Protein AF-A0A0G4MAN1-F1 (afdb_monomer)

InterPro domains:
  IPR006544 P-type ATPase, subfamily V [PTHR45630] (1-214)
  IPR023214 HAD superfamily [G3DSA:3.40.50.1000] (1-39)
  IPR036412 HAD-like superfamily [SSF56784] (2-33)

Foldseek 3Di:
DPDQFEDEEADPVCLVVQQPHPAHEHEFADDPVLVVLVVLLVVLVVLVVVLVVQQVVCVVVVHDRAARDLSNLCVDADDPSRPNNQVSLVVVCVVVVHDSVVSCVVSVHDPCCVDPPVVVVVVPDDDPDDDPPVVVVCVVVVVVVVVVSVVVVPPPSDRDDGDDDSSNVSHPHYHSHNDPVVVVVVVVVVVVVVVVVVVVVVVVVVVVVVVVVD

Solvent-accessible surface area (backbone atoms only — not comparable to full-atom values): 12349 Å² total; per-residue (Å²): 136,93,72,90,42,75,32,75,44,58,45,72,87,42,29,67,52,20,54,69,27,80,41,15,34,12,41,28,88,36,49,75,66,46,55,48,48,36,52,50,49,54,53,46,52,54,50,50,54,53,51,51,51,50,36,52,53,27,54,74,70,76,42,77,68,68,67,47,55,56,87,55,14,62,80,51,75,80,47,94,50,23,83,34,22,67,66,22,36,47,52,52,12,60,73,68,75,45,54,53,66,59,47,40,50,74,68,72,45,68,73,64,79,77,72,43,69,65,69,62,48,65,78,73,59,81,96,82,86,83,68,83,70,61,56,58,57,49,48,58,50,49,52,53,52,52,52,60,49,60,66,66,60,67,77,82,70,66,58,70,76,81,78,82,52,67,13,48,75,42,13,88,36,65,38,63,39,60,62,71,63,58,56,64,50,52,52,54,50,50,53,53,51,52,53,51,52,52,52,50,51,52,51,51,54,50,50,54,52,49,67,74,76,107

Structure (mmCIF, N/CA/C/O backbone):
data_AF-A0A0G4MAN1-F1
#
_entry.id   AF-A0A0G4MAN1-F1
#
loop_
_atom_site.group_PDB
_atom_site.id
_atom_site.type_symbol
_atom_site.label_atom_id
_atom_site.label_alt_id
_atom_site.label_comp_id
_atom_site.label_asym_id
_atom_site.label_entity_id
_atom_site.label_seq_id
_atom_site.pdbx_PDB_ins_code
_atom_site.Cartn_x
_atom_site.Cartn_y
_atom_site.Cartn_z
_atom_site.occupancy
_atom_site.B_iso_or_equiv
_atom_site.auth_seq_id
_atom_site.auth_comp_id
_atom_site.auth_asym_id
_atom_site.auth_atom_id
_atom_site.pdbx_PDB_model_num
ATOM 1 N N . MET A 1 1 ? 5.046 -8.321 -30.778 1.00 74.00 1 MET A N 1
ATOM 2 C CA . MET A 1 1 ? 4.444 -6.970 -30.747 1.00 74.00 1 MET A CA 1
ATOM 3 C C . MET A 1 1 ? 5.263 -5.942 -29.950 1.00 74.00 1 MET A C 1
ATOM 5 O O . MET A 1 1 ? 5.147 -4.774 -30.270 1.00 74.00 1 MET A O 1
ATOM 9 N N . GLY A 1 2 ? 6.127 -6.314 -28.989 1.00 92.94 2 GLY A N 1
ATOM 10 C CA . GLY A 1 2 ? 7.121 -5.380 -28.412 1.00 92.94 2 GLY A CA 1
ATOM 11 C C . GLY A 1 2 ? 6.564 -4.264 -27.513 1.00 92.94 2 GLY A C 1
ATOM 12 O O . GLY A 1 2 ? 7.297 -3.351 -27.153 1.00 92.94 2 GLY A O 1
ATOM 13 N N . TYR A 1 3 ? 5.281 -4.325 -27.155 1.00 96.44 3 TYR A N 1
ATOM 14 C CA . TYR A 1 3 ? 4.641 -3.354 -26.270 1.00 96.44 3 TYR A CA 1
ATOM 15 C C . TYR A 1 3 ? 4.869 -3.690 -24.793 1.00 96.44 3 TYR A C 1
ATOM 17 O O . TYR A 1 3 ? 4.919 -4.861 -24.412 1.00 96.44 3 TYR A O 1
ATOM 25 N N . TYR A 1 4 ? 4.922 -2.651 -23.958 1.00 95.94 4 TYR A N 1
ATOM 26 C CA . TYR A 1 4 ? 4.809 -2.791 -22.509 1.00 95.94 4 TYR A CA 1
ATOM 27 C C . TYR A 1 4 ? 3.346 -2.988 -22.118 1.00 95.94 4 TYR A C 1
ATOM 29 O O . TYR A 1 4 ? 2.454 -2.326 -22.647 1.00 95.94 4 TYR A O 1
ATOM 37 N N . THR A 1 5 ? 3.103 -3.905 -21.190 1.00 96.56 5 THR A N 1
ATOM 38 C CA . THR A 1 5 ? 1.762 -4.386 -20.844 1.00 96.56 5 THR A CA 1
ATOM 39 C C . THR A 1 5 ? 1.477 -4.180 -19.367 1.00 96.56 5 THR A C 1
ATOM 41 O O . THR A 1 5 ? 2.340 -4.398 -18.516 1.00 96.56 5 THR A O 1
ATOM 44 N N . LEU A 1 6 ? 0.243 -3.781 -19.069 1.00 96.81 6 LEU A N 1
ATOM 45 C CA . LEU A 1 6 ? -0.288 -3.694 -17.717 1.00 96.81 6 LEU A CA 1
ATOM 46 C C . LEU A 1 6 ? -1.530 -4.578 -17.627 1.00 96.81 6 LEU A C 1
ATOM 48 O O . LEU A 1 6 ? -2.373 -4.530 -18.520 1.00 96.81 6 LEU A O 1
ATOM 52 N N . MET A 1 7 ? -1.637 -5.355 -16.552 1.00 96.19 7 MET A N 1
ATOM 53 C CA . MET A 1 7 ? -2.816 -6.155 -16.229 1.00 96.19 7 MET A CA 1
ATOM 54 C C . MET A 1 7 ? -3.331 -5.762 -14.847 1.00 96.19 7 MET A C 1
ATOM 56 O O . MET A 1 7 ? -2.548 -5.658 -13.903 1.00 96.19 7 MET A O 1
ATOM 60 N N . ALA A 1 8 ? -4.642 -5.563 -14.730 1.00 94.44 8 ALA A N 1
ATOM 61 C CA . ALA A 1 8 ? -5.323 -5.377 -13.456 1.00 94.44 8 ALA A CA 1
ATOM 62 C C . ALA A 1 8 ? -6.435 -6.420 -13.327 1.00 94.44 8 ALA A C 1
ATOM 64 O O . ALA A 1 8 ? -7.232 -6.571 -14.249 1.00 94.44 8 ALA A O 1
ATOM 65 N N . GLY A 1 9 ? -6.476 -7.129 -12.203 1.00 93.19 9 GLY A N 1
ATOM 66 C CA . GLY A 1 9 ? -7.443 -8.198 -11.957 1.00 93.19 9 GLY A CA 1
ATOM 67 C C . GLY A 1 9 ? -7.583 -8.495 -10.469 1.00 93.19 9 GLY A C 1
ATOM 68 O O . GLY A 1 9 ? -6.783 -8.035 -9.658 1.00 93.19 9 GLY A O 1
ATOM 69 N N . ASP A 1 10 ? -8.612 -9.237 -10.095 1.00 89.38 10 ASP A N 1
ATOM 70 C CA . ASP A 1 10 ? -8.953 -9.570 -8.706 1.00 89.38 10 ASP A CA 1
ATOM 71 C C . ASP A 1 10 ? -9.062 -11.086 -8.468 1.00 89.38 10 ASP A C 1
ATOM 73 O O . ASP A 1 10 ? -8.991 -11.542 -7.324 1.00 89.38 10 ASP A O 1
ATOM 77 N N . GLY A 1 11 ? -9.203 -11.871 -9.542 1.00 83.56 11 GLY A N 1
ATOM 78 C CA . GLY A 1 11 ? -9.508 -13.297 -9.496 1.00 83.56 11 GLY A CA 1
ATOM 79 C C . GLY A 1 11 ? -8.331 -14.240 -9.758 1.00 83.56 11 GLY A C 1
ATOM 80 O O . GLY A 1 11 ? -7.291 -13.883 -10.312 1.00 83.56 11 GLY A O 1
ATOM 81 N N . THR A 1 12 ? -8.542 -15.509 -9.405 1.00 84.75 12 THR A N 1
ATOM 82 C CA . THR A 1 12 ? -7.634 -16.639 -9.683 1.00 84.75 12 THR A CA 1
ATOM 83 C C . THR A 1 12 ? -7.416 -16.872 -11.181 1.00 84.75 12 THR A C 1
ATOM 85 O O . THR A 1 12 ? -6.346 -17.317 -11.591 1.00 84.75 12 THR A O 1
ATOM 88 N N . ASN A 1 13 ? -8.404 -16.522 -12.008 1.00 92.12 13 ASN A N 1
ATOM 89 C CA . ASN A 1 13 ? -8.367 -16.707 -13.460 1.00 92.12 13 ASN A CA 1
ATOM 90 C C . ASN A 1 13 ? -7.337 -15.795 -14.149 1.00 92.12 13 ASN A C 1
ATOM 92 O O . ASN A 1 13 ? -6.797 -16.154 -15.194 1.00 92.12 13 ASN A O 1
ATOM 96 N N . ASP A 1 14 ? -7.018 -14.650 -13.541 1.00 92.31 14 ASP A N 1
ATOM 97 C CA . ASP A 1 14 ? -6.124 -13.643 -14.118 1.00 92.31 14 ASP A CA 1
ATOM 98 C C . ASP A 1 14 ? -4.676 -13.782 -13.633 1.00 92.31 14 ASP A C 1
ATOM 100 O O . ASP A 1 14 ? -3.798 -13.039 -14.071 1.00 92.31 14 ASP A O 1
ATOM 104 N N . VAL A 1 15 ? -4.392 -14.751 -12.755 1.00 92.19 15 VAL A N 1
ATOM 105 C C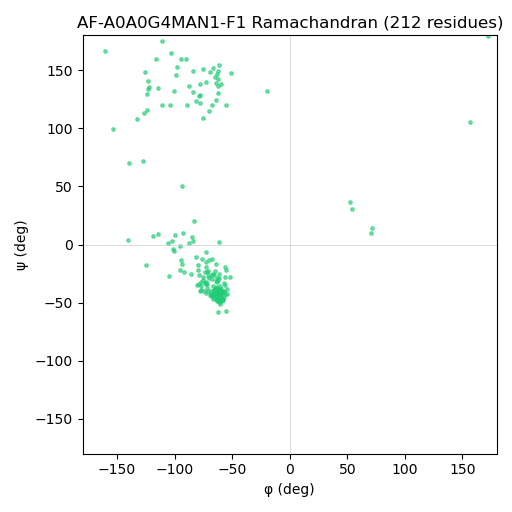A . VAL A 1 15 ? -3.073 -14.965 -12.132 1.00 92.19 15 VAL A CA 1
ATOM 106 C C . VAL A 1 15 ? -1.962 -15.112 -13.174 1.00 92.19 15 VAL A C 1
ATOM 108 O O . VAL A 1 15 ? -0.889 -14.523 -13.030 1.00 92.19 15 VAL A O 1
ATOM 111 N N . GLY A 1 16 ? -2.223 -15.856 -14.253 1.00 93.12 16 GLY A N 1
ATOM 112 C CA . GLY A 1 16 ? -1.263 -16.027 -15.345 1.00 93.12 16 GLY A CA 1
ATOM 113 C C . GLY A 1 16 ? -0.935 -14.707 -16.047 1.00 93.12 16 GLY A C 1
ATOM 114 O O . GLY A 1 16 ? 0.236 -14.401 -16.273 1.00 93.12 16 GLY A O 1
ATOM 115 N N . ALA A 1 17 ? -1.954 -13.894 -16.330 1.00 95.25 17 ALA A N 1
ATOM 116 C CA . ALA A 1 17 ? -1.795 -12.598 -16.982 1.00 95.25 17 ALA A CA 1
ATOM 117 C C . ALA A 1 17 ? -1.135 -11.563 -16.055 1.00 95.25 17 ALA A C 1
ATOM 119 O O . ALA A 1 17 ? -0.246 -10.832 -16.489 1.00 95.25 17 ALA A O 1
ATOM 120 N N . LEU A 1 18 ? -1.505 -11.545 -14.770 1.00 95.19 18 LEU A N 1
ATOM 121 C CA . LEU A 1 18 ? -0.909 -10.680 -13.747 1.00 95.19 18 LEU A CA 1
ATOM 122 C C . LEU A 1 18 ? 0.594 -10.925 -13.594 1.00 95.19 18 LEU A C 1
ATOM 124 O O . LEU A 1 18 ? 1.351 -9.970 -13.434 1.00 95.19 18 LEU A O 1
ATOM 128 N N . LYS A 1 19 ? 1.023 -12.188 -13.688 1.00 93.44 19 LYS A N 1
ATOM 129 C CA . LYS A 1 19 ? 2.433 -12.573 -13.583 1.00 93.44 19 LYS A CA 1
ATOM 130 C C . LYS A 1 19 ? 3.239 -12.282 -14.853 1.00 93.44 19 LYS A C 1
ATOM 132 O O . LYS A 1 19 ? 4.434 -12.021 -14.764 1.00 93.44 19 LYS A O 1
ATOM 137 N N . GLN A 1 20 ? 2.615 -12.371 -16.029 1.00 94.06 20 GLN A N 1
ATOM 138 C CA . GLN A 1 20 ? 3.288 -12.146 -17.316 1.00 94.06 20 GLN A CA 1
ATOM 139 C C . GLN A 1 20 ? 3.339 -10.671 -17.730 1.00 94.06 20 GLN A C 1
ATOM 141 O O . GLN A 1 20 ? 4.205 -10.289 -18.518 1.00 94.06 20 GLN A O 1
ATOM 146 N N . ALA A 1 21 ? 2.412 -9.843 -17.246 1.00 95.81 21 ALA A N 1
ATOM 147 C CA . ALA A 1 21 ? 2.414 -8.417 -17.537 1.00 95.81 21 ALA A CA 1
ATOM 148 C C . ALA A 1 21 ? 3.674 -7.737 -16.982 1.00 95.81 21 ALA A C 1
ATOM 150 O O . ALA A 1 21 ? 4.166 -8.080 -15.909 1.00 95.81 21 ALA A O 1
ATOM 151 N N . HIS A 1 22 ? 4.156 -6.705 -17.679 1.00 96.56 22 HIS A N 1
ATOM 152 C CA . HIS A 1 22 ? 5.260 -5.884 -17.168 1.00 96.56 22 HIS A CA 1
ATOM 153 C C . HIS A 1 22 ? 4.867 -5.170 -15.868 1.00 96.56 22 HIS A C 1
ATOM 155 O O . HIS A 1 22 ? 5.713 -4.902 -15.018 1.00 96.56 22 HIS A O 1
ATOM 161 N N . ILE A 1 23 ? 3.576 -4.856 -15.723 1.00 96.25 23 ILE A N 1
ATOM 162 C CA . ILE A 1 23 ? 2.985 -4.289 -14.513 1.00 96.25 23 ILE A CA 1
ATOM 163 C C . ILE A 1 23 ? 1.711 -5.078 -14.186 1.00 96.25 23 ILE A C 1
ATOM 165 O O . ILE A 1 23 ? 0.703 -4.939 -14.876 1.00 96.25 23 ILE A O 1
ATOM 169 N N . GLY A 1 24 ? 1.743 -5.895 -13.133 1.00 95.75 24 GLY A N 1
ATOM 170 C CA . GLY A 1 24 ? 0.561 -6.587 -12.607 1.00 95.75 24 GLY A CA 1
ATOM 171 C C . GLY A 1 24 ? -0.009 -5.881 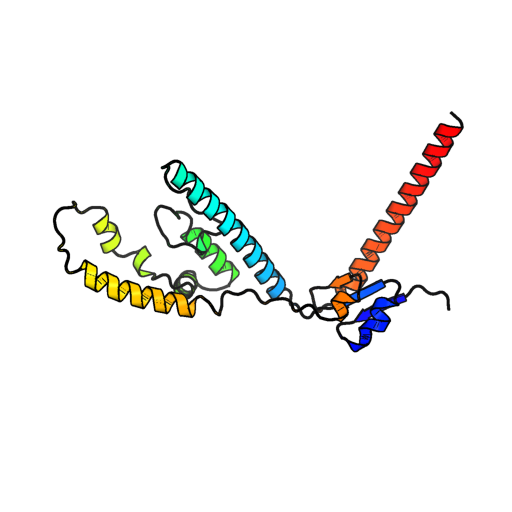-11.375 1.00 95.75 24 GLY A C 1
ATOM 172 O O . GLY A 1 24 ? 0.740 -5.551 -10.453 1.00 95.75 24 GLY A O 1
ATOM 173 N N . VAL A 1 25 ? -1.324 -5.660 -11.345 1.00 95.69 25 VAL A N 1
ATOM 174 C CA . VAL A 1 25 ? -2.038 -5.023 -10.228 1.00 95.69 25 VAL A CA 1
ATOM 175 C C . VAL A 1 25 ? -3.197 -5.907 -9.764 1.00 95.69 25 VAL A C 1
ATOM 177 O O . VAL A 1 25 ? -4.184 -6.065 -10.476 1.00 95.69 25 VAL A O 1
ATOM 180 N N . ALA A 1 26 ? -3.104 -6.447 -8.551 1.00 94.88 26 ALA A N 1
ATOM 181 C CA . ALA A 1 26 ? -4.208 -7.147 -7.905 1.00 94.88 26 ALA A CA 1
ATOM 182 C C . ALA A 1 26 ? -5.141 -6.155 -7.199 1.00 94.88 26 ALA A C 1
ATOM 184 O O . ALA A 1 26 ? -4.673 -5.304 -6.441 1.00 94.88 26 ALA A O 1
ATOM 185 N N . LEU A 1 27 ? -6.451 -6.260 -7.412 1.00 92.38 27 LEU A N 1
ATOM 186 C CA . LEU A 1 27 ? -7.461 -5.449 -6.727 1.00 92.38 27 LEU A CA 1
ATOM 187 C C . LEU A 1 27 ? -8.151 -6.288 -5.647 1.00 92.38 27 LEU A C 1
ATOM 189 O O . LEU A 1 27 ? -8.751 -7.314 -5.943 1.00 92.38 27 LEU A O 1
ATOM 193 N N . LEU A 1 28 ? -8.064 -5.863 -4.386 1.00 90.25 28 LEU A N 1
ATOM 194 C CA . LEU A 1 28 ? -8.742 -6.522 -3.269 1.00 90.25 28 LEU A CA 1
ATOM 195 C C . LEU A 1 28 ? -10.094 -5.880 -2.977 1.00 90.25 28 LEU A C 1
ATOM 197 O O . LEU A 1 28 ? -10.343 -4.716 -3.274 1.00 90.25 28 LEU A O 1
ATOM 201 N N . ASN A 1 29 ? -10.957 -6.633 -2.302 1.00 84.69 29 ASN A N 1
ATOM 202 C CA . ASN A 1 29 ? -12.334 -6.239 -2.012 1.00 84.69 29 ASN A CA 1
ATOM 203 C C . ASN A 1 29 ? -12.510 -5.339 -0.774 1.00 84.69 29 ASN A C 1
ATOM 205 O O . ASN A 1 29 ? -13.611 -5.267 -0.238 1.00 84.69 29 ASN A O 1
ATOM 209 N N . GLY A 1 30 ? -11.462 -4.653 -0.309 1.00 84.50 30 GLY A N 1
ATOM 210 C CA . GLY A 1 30 ? -11.566 -3.776 0.858 1.00 84.50 30 GLY A CA 1
ATOM 211 C C . GLY A 1 30 ? -12.334 -2.490 0.557 1.00 84.50 30 GLY A C 1
ATOM 212 O O . GLY A 1 30 ? -12.150 -1.871 -0.500 1.00 84.50 30 GLY A O 1
ATOM 213 N N . THR A 1 31 ? -13.174 -2.063 1.500 1.00 86.38 31 THR A N 1
ATOM 214 C CA . THR A 1 31 ? -13.788 -0.731 1.477 1.00 86.38 31 THR A CA 1
ATOM 215 C C . THR A 1 31 ? -12.917 0.282 2.220 1.00 86.38 31 THR A C 1
ATOM 217 O O . THR A 1 31 ? -12.075 -0.075 3.046 1.00 86.38 31 THR A O 1
ATOM 220 N N . GLN A 1 32 ? -13.110 1.573 1.940 1.00 85.62 32 GLN A N 1
ATOM 221 C CA . GLN A 1 32 ? -12.361 2.629 2.624 1.00 8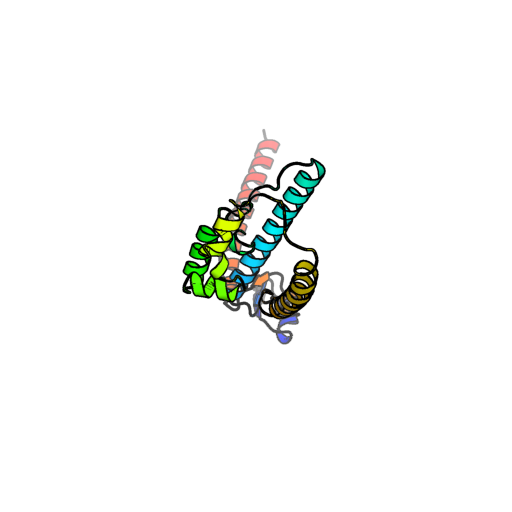5.62 32 GLN A CA 1
ATOM 222 C C . GLN A 1 32 ? -12.611 2.618 4.138 1.00 85.62 32 GLN A C 1
ATOM 224 O O . GLN A 1 32 ? -11.684 2.865 4.909 1.00 85.62 32 GLN A O 1
ATOM 229 N N . GLU A 1 33 ? -13.836 2.303 4.553 1.00 85.56 33 GLU A N 1
ATOM 230 C CA . GLU A 1 33 ? -14.212 2.204 5.961 1.00 85.56 33 GLU A CA 1
ATOM 231 C C . GLU A 1 33 ? -13.513 1.033 6.650 1.00 85.56 33 GLU A C 1
ATOM 233 O O . GLU A 1 33 ? -12.959 1.213 7.732 1.00 85.56 33 GLU A O 1
ATOM 238 N N . ASP A 1 34 ? -13.451 -0.136 6.006 1.00 84.69 34 ASP A N 1
ATOM 239 C CA . ASP A 1 34 ? -12.760 -1.302 6.565 1.00 84.69 34 ASP A CA 1
ATOM 240 C C . ASP A 1 34 ? -11.273 -1.007 6.776 1.00 84.69 34 ASP A C 1
ATOM 242 O O . ASP A 1 34 ? -10.724 -1.297 7.837 1.00 84.69 34 ASP A O 1
ATOM 246 N N . LEU A 1 35 ? -10.620 -0.350 5.809 1.00 83.75 35 LEU A N 1
ATOM 247 C CA . LEU A 1 35 ? -9.220 0.062 5.948 1.00 83.75 35 LEU A CA 1
ATOM 248 C C . LEU A 1 35 ? -9.010 1.030 7.119 1.00 83.75 35 LEU A C 1
ATOM 250 O O . LEU A 1 35 ? -7.992 0.933 7.808 1.00 83.75 35 LEU A O 1
ATOM 254 N N . VAL A 1 36 ? -9.948 1.954 7.343 1.00 87.00 36 VAL A N 1
ATOM 255 C CA . VAL A 1 36 ? -9.900 2.886 8.477 1.00 87.00 36 VAL A CA 1
ATOM 256 C C . VAL A 1 36 ? -10.067 2.129 9.791 1.00 87.00 36 VAL A C 1
ATOM 258 O O . VAL A 1 36 ? -9.237 2.307 10.678 1.00 87.00 36 VAL A O 1
ATOM 261 N N . ARG A 1 37 ? -11.047 1.223 9.900 1.00 84.31 37 ARG A N 1
ATOM 262 C CA . ARG A 1 37 ? -11.258 0.407 11.109 1.00 84.31 37 ARG A CA 1
ATOM 263 C C . ARG A 1 37 ? -10.042 -0.468 11.427 1.00 84.31 37 ARG A C 1
ATOM 265 O O . ARG A 1 37 ? -9.601 -0.503 12.573 1.00 84.31 37 ARG A O 1
ATOM 272 N N . ILE A 1 38 ? -9.435 -1.103 10.419 1.00 85.19 38 ILE A N 1
ATOM 273 C CA . ILE A 1 38 ? -8.194 -1.886 10.575 1.00 85.1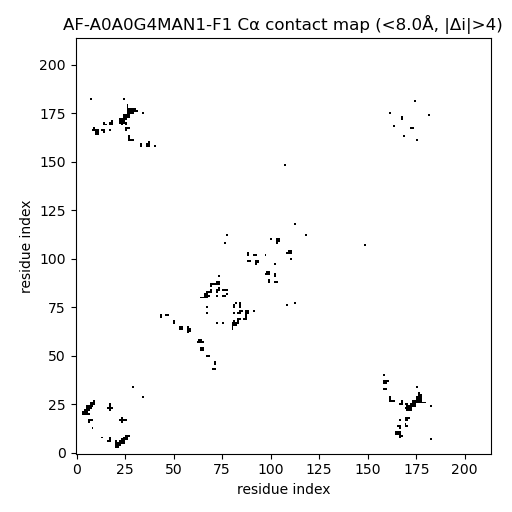9 38 ILE A CA 1
ATOM 274 C C . ILE A 1 38 ? -7.051 -1.000 11.093 1.00 85.19 38 ILE A C 1
ATOM 276 O O . ILE A 1 38 ? -6.324 -1.387 12.011 1.00 85.19 38 ILE A O 1
ATOM 280 N N . ALA A 1 39 ? -6.874 0.192 10.515 1.00 85.75 39 ALA A N 1
ATOM 281 C CA . ALA A 1 39 ? -5.819 1.118 10.921 1.00 85.75 39 ALA A CA 1
ATOM 282 C C . ALA A 1 39 ? -6.036 1.656 12.345 1.00 85.75 39 ALA A C 1
ATOM 284 O O . ALA A 1 39 ? -5.086 1.724 13.130 1.00 85.75 39 ALA A O 1
ATOM 285 N N . GLU A 1 40 ? -7.274 2.009 12.695 1.00 84.62 40 GLU A N 1
ATOM 286 C CA . GLU A 1 40 ? -7.645 2.466 14.034 1.00 84.62 40 GLU A CA 1
ATOM 287 C C . GLU A 1 40 ? -7.428 1.370 15.076 1.00 84.62 40 GLU A C 1
ATOM 289 O O . GLU A 1 40 ? -6.786 1.635 16.095 1.00 84.62 40 GLU A O 1
ATOM 294 N N . HIS A 1 41 ? -7.862 0.138 14.793 1.00 85.00 41 HIS A N 1
ATOM 295 C CA . HIS A 1 41 ? -7.634 -1.008 15.667 1.00 85.00 41 HIS A CA 1
ATOM 296 C C . HIS A 1 41 ? -6.136 -1.264 15.864 1.00 85.00 41 HIS A C 1
ATOM 298 O O . HIS A 1 41 ? -5.661 -1.289 16.994 1.00 85.00 41 HIS A O 1
ATOM 304 N N . SER A 1 42 ? -5.349 -1.350 14.784 1.00 85.25 42 SER A N 1
ATOM 305 C CA . SER A 1 42 ? -3.896 -1.567 14.872 1.00 85.25 42 SER A CA 1
ATOM 306 C C . SER A 1 42 ? -3.192 -0.490 15.710 1.00 85.25 42 SER A C 1
ATOM 308 O O . SER A 1 42 ? -2.328 -0.790 16.540 1.00 85.25 42 SER A O 1
ATOM 310 N N . ARG A 1 43 ? -3.595 0.774 15.547 1.00 85.69 43 ARG A N 1
ATOM 311 C CA . ARG A 1 43 ? -3.070 1.899 16.326 1.00 85.69 43 ARG A CA 1
ATOM 312 C C . ARG A 1 43 ? -3.475 1.812 17.801 1.00 85.69 43 ARG A C 1
ATOM 314 O O . ARG A 1 43 ? -2.636 2.057 18.669 1.00 85.69 43 ARG A O 1
ATOM 321 N N . ASN A 1 44 ? -4.734 1.480 18.084 1.00 85.38 44 ASN A N 1
ATOM 322 C CA . ASN A 1 44 ? -5.252 1.340 19.444 1.00 85.38 44 ASN A CA 1
ATOM 323 C C . ASN A 1 44 ? -4.572 0.180 20.176 1.00 85.38 44 ASN A C 1
ATOM 325 O O . ASN A 1 44 ? -4.100 0.379 21.292 1.00 85.38 44 ASN A O 1
ATOM 329 N N . THR A 1 45 ? -4.432 -0.977 19.526 1.00 85.62 45 THR A N 1
ATOM 330 C CA . THR A 1 45 ? -3.736 -2.157 20.057 1.00 85.62 45 THR A CA 1
ATOM 331 C C . THR A 1 45 ? -2.276 -1.844 20.361 1.00 85.62 45 THR A C 1
ATOM 333 O O . THR A 1 45 ? -1.824 -2.043 21.484 1.00 85.62 45 THR A O 1
ATOM 336 N N . ARG A 1 46 ? -1.548 -1.215 19.429 1.00 86.12 46 ARG A N 1
ATOM 337 C CA . ARG A 1 46 ? -0.155 -0.812 19.676 1.00 86.12 46 ARG A CA 1
ATOM 338 C C . ARG A 1 46 ? -0.024 0.150 20.859 1.00 86.12 46 ARG A C 1
ATOM 340 O O . ARG A 1 46 ? 0.927 0.057 21.631 1.00 86.12 46 ARG A O 1
ATOM 347 N N . MET A 1 47 ? -0.948 1.099 20.992 1.00 85.69 47 MET A N 1
ATOM 348 C CA . MET A 1 47 ? -0.923 2.063 22.093 1.00 85.69 47 MET A CA 1
ATOM 349 C C . MET A 1 47 ? -1.289 1.406 23.431 1.00 85.69 47 MET A C 1
ATOM 351 O O . MET A 1 47 ? -0.671 1.719 24.448 1.00 85.69 47 MET A O 1
ATOM 355 N N . LYS A 1 48 ? -2.237 0.462 23.419 1.00 84.69 48 LYS A N 1
ATOM 356 C CA . LYS A 1 48 ? -2.592 -0.385 24.563 1.00 84.69 48 LYS A CA 1
ATOM 357 C C . LYS A 1 48 ? -1.378 -1.175 25.049 1.00 84.69 48 LYS A C 1
ATOM 359 O O . LYS A 1 48 ? -1.059 -1.106 26.231 1.00 84.69 48 LYS A O 1
ATOM 364 N N . ASP A 1 49 ? -0.641 -1.809 24.139 1.00 85.50 49 ASP A N 1
ATOM 365 C CA . ASP A 1 49 ? 0.571 -2.566 24.470 1.00 85.50 49 ASP A CA 1
ATOM 366 C C . ASP A 1 49 ? 1.657 -1.684 25.096 1.00 85.50 49 ASP A C 1
ATOM 368 O O . ASP A 1 49 ? 2.313 -2.073 26.064 1.00 85.50 49 ASP A O 1
ATOM 372 N N . ILE A 1 50 ? 1.864 -0.478 24.555 1.00 86.81 50 ILE A N 1
ATOM 373 C CA . ILE A 1 50 ? 2.830 0.486 25.101 1.00 86.81 50 ILE A CA 1
ATOM 374 C C . ILE A 1 50 ? 2.416 0.911 26.510 1.00 86.81 50 ILE A C 1
ATOM 376 O O . ILE A 1 50 ? 3.242 0.888 27.423 1.00 86.81 50 ILE A O 1
ATOM 380 N N . TYR A 1 51 ? 1.148 1.275 26.698 1.00 86.31 51 TYR A N 1
ATOM 381 C CA . TYR A 1 51 ? 0.633 1.681 28.000 1.00 86.31 51 TYR A CA 1
ATOM 382 C C . TYR A 1 51 ? 0.726 0.545 29.024 1.00 86.31 51 TYR A C 1
ATOM 384 O O . TYR A 1 51 ? 1.196 0.752 30.139 1.00 86.31 51 TYR A O 1
ATOM 392 N N . GLN A 1 52 ? 0.377 -0.681 28.635 1.00 86.31 52 GLN A N 1
ATOM 393 C CA . GLN A 1 52 ? 0.465 -1.845 29.513 1.00 86.31 52 GLN A CA 1
ATOM 394 C C . GLN A 1 52 ? 1.909 -2.121 29.952 1.00 86.31 52 GLN A C 1
ATOM 396 O O . GLN A 1 52 ? 2.150 -2.363 31.134 1.00 86.31 52 GLN A O 1
ATOM 401 N N . LYS A 1 53 ? 2.884 -1.979 29.045 1.00 88.38 53 LYS A N 1
ATOM 402 C CA . LYS A 1 53 ? 4.315 -2.055 29.388 1.00 88.38 53 LYS A CA 1
ATOM 403 C C . LYS A 1 53 ? 4.745 -0.951 30.355 1.00 88.38 53 LYS A C 1
ATOM 405 O O . LYS A 1 53 ? 5.544 -1.212 31.251 1.00 88.38 53 LYS A O 1
ATOM 410 N N . GLN A 1 54 ? 4.223 0.268 30.204 1.00 86.62 54 GLN A N 1
ATOM 411 C CA . GLN A 1 54 ? 4.496 1.365 31.141 1.00 86.62 54 GLN A CA 1
ATOM 412 C C . GLN A 1 54 ? 3.921 1.075 32.530 1.00 86.62 54 GLN A C 1
ATOM 414 O O . GLN A 1 54 ? 4.617 1.251 33.526 1.00 86.62 54 GLN A O 1
ATOM 419 N N . VAL A 1 55 ? 2.679 0.590 32.606 1.00 84.75 55 VAL A N 1
ATOM 420 C CA . VAL A 1 55 ? 2.045 0.196 33.873 1.00 84.75 55 VAL A CA 1
ATOM 421 C C . VAL A 1 55 ? 2.844 -0.917 34.550 1.00 84.75 55 VAL A C 1
ATOM 423 O O . VAL A 1 55 ? 3.124 -0.832 35.745 1.00 84.75 55 VAL A O 1
ATOM 426 N N . GLU A 1 56 ? 3.262 -1.936 33.796 1.00 88.50 56 GLU A N 1
ATOM 427 C CA . GLU A 1 56 ? 4.074 -3.030 34.328 1.00 88.50 56 GLU A CA 1
ATOM 428 C C . GLU A 1 56 ? 5.431 -2.532 34.845 1.00 88.50 56 GLU A C 1
ATOM 430 O O . GLU A 1 56 ? 5.857 -2.915 35.934 1.00 88.50 56 GLU A O 1
ATOM 435 N N . MET A 1 57 ? 6.089 -1.633 34.110 1.00 89.06 57 MET A N 1
ATOM 436 C CA . MET A 1 57 ? 7.341 -1.009 34.537 1.00 89.06 57 MET A CA 1
ATOM 437 C C . MET A 1 57 ? 7.166 -0.224 35.844 1.00 89.06 57 MET A C 1
ATOM 439 O O . MET A 1 57 ? 7.940 -0.421 36.777 1.00 89.06 57 MET A O 1
ATOM 443 N N . MET A 1 58 ? 6.134 0.613 35.952 1.00 87.94 58 MET A N 1
ATOM 444 C CA . MET A 1 58 ? 5.870 1.403 37.163 1.00 87.94 58 MET A CA 1
ATOM 445 C C . MET A 1 58 ? 5.540 0.506 38.359 1.00 87.94 58 MET A C 1
ATOM 447 O O . MET A 1 58 ? 6.042 0.737 39.460 1.00 87.94 58 MET A O 1
ATOM 451 N N . LYS A 1 59 ? 4.804 -0.592 38.128 1.00 88.94 59 LYS A N 1
ATOM 452 C CA . LYS A 1 59 ? 4.541 -1.620 39.142 1.00 88.94 59 LYS A CA 1
ATOM 453 C C . LYS A 1 59 ? 5.834 -2.261 39.656 1.00 88.94 59 LYS A C 1
ATOM 455 O O . LYS A 1 59 ? 5.957 -2.473 40.858 1.00 88.94 59 LYS A O 1
ATOM 460 N N . ARG A 1 60 ? 6.814 -2.529 38.781 1.00 88.44 60 ARG A N 1
ATOM 461 C CA . ARG A 1 60 ? 8.133 -3.068 39.180 1.00 88.44 60 ARG A CA 1
ATOM 462 C C . ARG A 1 60 ? 8.914 -2.109 40.083 1.00 88.44 60 ARG A C 1
ATOM 464 O O . ARG A 1 60 ? 9.629 -2.571 40.963 1.00 88.44 60 ARG A O 1
ATOM 471 N N . PHE A 1 61 ? 8.753 -0.800 39.899 1.00 88.00 61 PHE A N 1
ATOM 472 C CA . PHE A 1 61 ? 9.380 0.233 40.733 1.00 88.00 61 PHE A CA 1
ATOM 473 C C . PHE A 1 61 ? 8.507 0.693 41.911 1.00 88.00 61 PHE A C 1
ATOM 475 O O . PHE A 1 61 ? 8.845 1.673 42.573 1.00 88.00 61 PHE A O 1
ATOM 482 N N . ASN A 1 62 ? 7.395 -0.002 42.186 1.00 87.06 62 ASN A N 1
ATOM 483 C CA . ASN A 1 62 ? 6.431 0.338 43.236 1.00 87.06 62 ASN A CA 1
ATOM 484 C C . ASN A 1 62 ? 5.907 1.790 43.143 1.00 87.06 62 ASN A C 1
ATOM 486 O O . ASN A 1 62 ? 5.589 2.417 44.154 1.00 87.06 62 ASN A O 1
ATOM 490 N N . GLN A 1 63 ? 5.843 2.326 41.921 1.00 85.00 63 GLN A N 1
ATOM 491 C CA . GLN A 1 63 ? 5.334 3.659 41.603 1.00 85.00 63 GLN A CA 1
ATOM 492 C C . GLN A 1 63 ? 3.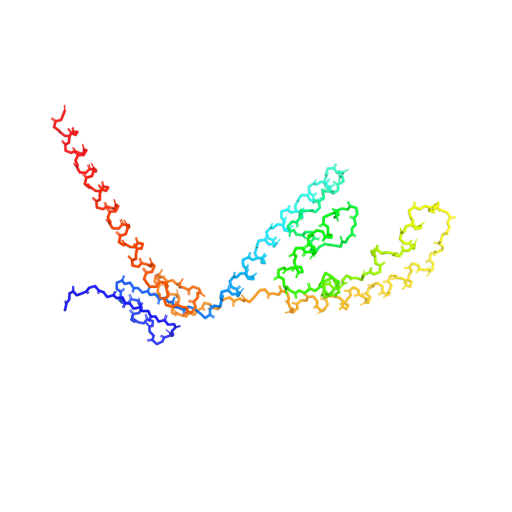871 3.585 41.130 1.00 85.00 63 GLN A C 1
ATOM 494 O O . GLN A 1 63 ? 3.448 2.552 40.598 1.00 85.00 63 GLN A O 1
ATOM 499 N N . PRO A 1 64 ? 3.075 4.658 41.313 1.00 82.56 64 PRO A N 1
ATOM 500 C CA . PRO A 1 64 ? 1.683 4.687 40.872 1.00 82.56 64 PRO A CA 1
ATOM 501 C C . PRO A 1 64 ? 1.565 4.532 39.349 1.00 82.56 64 PRO A C 1
ATOM 503 O O . PRO A 1 64 ? 2.443 4.950 38.593 1.00 82.56 64 PRO A O 1
ATOM 506 N N . ALA A 1 65 ? 0.460 3.934 38.896 1.00 80.81 65 ALA A N 1
ATOM 507 C CA . ALA A 1 65 ? 0.217 3.720 37.474 1.00 80.81 65 ALA A CA 1
ATOM 508 C C . ALA A 1 65 ? 0.126 5.065 36.724 1.00 80.81 65 ALA A C 1
ATOM 510 O O . ALA A 1 65 ? -0.543 5.988 37.202 1.00 80.81 65 ALA A O 1
ATOM 511 N N . PRO A 1 66 ? 0.762 5.185 35.547 1.00 84.00 66 PRO A N 1
ATOM 512 C CA . PRO A 1 66 ? 0.686 6.397 34.752 1.00 84.00 66 PRO A CA 1
ATOM 513 C C . PRO A 1 66 ? -0.747 6.599 34.229 1.00 84.00 66 PRO A C 1
ATOM 515 O O . PRO A 1 66 ? -1.483 5.621 34.037 1.00 84.00 66 PRO A O 1
ATOM 518 N N . PRO A 1 67 ? -1.166 7.854 33.988 1.00 84.69 67 PRO A N 1
ATOM 519 C CA . PRO A 1 67 ? -2.503 8.140 33.487 1.00 84.69 67 PRO A CA 1
ATOM 520 C C . PRO A 1 67 ? -2.708 7.563 32.081 1.00 84.69 67 PRO A C 1
ATOM 522 O O . PRO A 1 67 ? -1.794 7.575 31.254 1.00 84.69 67 PRO A O 1
ATOM 525 N N . VAL A 1 68 ? -3.922 7.084 31.799 1.00 83.56 68 VAL A N 1
ATOM 526 C CA . VAL A 1 68 ? -4.273 6.518 30.489 1.00 83.56 68 VAL A CA 1
ATOM 527 C C . VAL A 1 68 ? -4.149 7.594 29.392 1.00 83.56 68 VAL A C 1
ATOM 529 O O . VAL A 1 68 ? -4.713 8.691 29.526 1.00 83.56 68 VAL A O 1
ATOM 532 N N . PRO A 1 69 ? -3.449 7.310 28.276 1.00 83.31 69 PRO A N 1
ATOM 533 C CA . PRO A 1 69 ? -3.361 8.230 27.149 1.00 83.31 69 PRO A CA 1
ATOM 534 C C . PRO A 1 69 ? -4.739 8.564 26.555 1.00 83.31 69 PRO A C 1
ATOM 536 O O . PRO A 1 69 ? -5.545 7.674 26.290 1.00 83.31 69 PRO A O 1
ATOM 539 N N . VAL A 1 70 ? -4.969 9.842 26.223 1.00 82.62 70 VAL A N 1
ATOM 540 C CA . VAL A 1 70 ? -6.227 10.375 25.636 1.00 82.62 70 VAL A CA 1
ATOM 541 C C . VAL A 1 70 ? -6.694 9.592 24.399 1.00 82.62 70 VAL A C 1
ATOM 543 O O . VAL A 1 70 ? -7.877 9.548 24.058 1.00 82.62 70 VAL A O 1
ATOM 546 N N . LEU A 1 71 ? -5.753 8.988 23.676 1.00 80.81 71 LEU A N 1
ATOM 547 C CA . LEU A 1 71 ? -6.021 8.235 22.459 1.00 80.81 71 LEU A CA 1
ATOM 548 C C . LEU A 1 71 ? -6.830 6.959 22.730 1.00 80.81 71 LEU A C 1
ATOM 550 O O . LEU A 1 71 ? -7.784 6.694 22.003 1.00 80.81 71 LEU A O 1
ATOM 554 N N . ILE A 1 72 ? -6.469 6.228 23.788 1.00 83.00 72 ILE A N 1
ATOM 555 C CA . ILE A 1 72 ? -7.067 4.945 24.189 1.00 83.00 72 ILE A CA 1
ATOM 556 C C . ILE A 1 72 ? -7.969 5.069 25.420 1.00 83.00 72 ILE A C 1
ATOM 558 O O . ILE A 1 72 ? -8.528 4.076 25.859 1.00 83.00 72 ILE A O 1
ATOM 562 N N . ALA A 1 73 ? -8.130 6.275 25.969 1.00 82.62 73 ALA A N 1
ATOM 563 C CA . ALA A 1 73 ? -8.906 6.529 27.181 1.00 82.62 73 ALA A CA 1
ATOM 564 C C . ALA A 1 73 ? -10.366 6.044 27.107 1.00 82.62 73 ALA A C 1
ATOM 566 O O . ALA A 1 73 ? -10.907 5.667 28.135 1.00 82.62 73 ALA A O 1
ATOM 567 N N . HIS A 1 74 ? -10.975 5.978 25.918 1.00 81.25 74 HIS A N 1
ATOM 568 C CA . HIS A 1 74 ? -12.318 5.413 25.709 1.00 81.25 74 HIS A CA 1
ATOM 569 C C . HIS A 1 74 ? -12.380 3.875 25.821 1.00 81.25 74 HIS A C 1
ATOM 571 O O . HIS A 1 74 ? -13.455 3.309 25.712 1.00 81.25 74 HIS A O 1
ATOM 577 N N . MET A 1 75 ? -11.248 3.176 25.954 1.00 77.88 75 MET A N 1
ATOM 578 C CA . MET A 1 75 ? -11.191 1.710 26.092 1.00 77.88 75 MET A CA 1
ATOM 579 C C . MET A 1 75 ? -10.958 1.252 27.540 1.00 77.88 75 MET A C 1
ATOM 581 O O . MET A 1 75 ? -10.751 0.067 27.786 1.00 77.88 75 MET A O 1
ATOM 585 N N . TYR A 1 76 ? -10.891 2.187 28.490 1.00 78.75 76 TYR A N 1
ATOM 586 C CA . TYR A 1 76 ? -10.635 1.912 29.903 1.00 78.75 76 TYR A CA 1
ATOM 587 C C . TYR A 1 76 ? -11.740 2.530 30.754 1.00 78.75 76 TYR A C 1
ATOM 589 O O . TYR A 1 76 ? -12.226 3.605 30.399 1.00 78.75 76 TYR A O 1
ATOM 597 N N . PRO A 1 77 ? -12.090 1.926 31.904 1.00 79.06 77 PRO A N 1
ATOM 598 C CA . PRO A 1 77 ? -13.144 2.455 32.757 1.00 79.06 77 PRO A CA 1
ATOM 599 C C . PRO A 1 77 ? -12.809 3.863 33.283 1.00 79.06 77 PRO A C 1
ATOM 601 O O . PRO A 1 77 ? -11.625 4.219 33.410 1.00 79.06 77 PRO A O 1
ATOM 604 N N . PRO A 1 78 ? -13.833 4.672 33.612 1.00 79.06 78 PRO A N 1
ATOM 605 C CA . PRO A 1 78 ? -13.631 5.953 34.273 1.00 79.06 78 PRO A CA 1
ATOM 606 C C . PRO A 1 78 ? -13.031 5.739 35.670 1.00 79.06 78 PRO A C 1
ATOM 608 O O . PRO A 1 78 ? -13.413 4.829 36.404 1.00 79.06 78 PRO A O 1
ATOM 611 N N . GLY A 1 79 ? -12.071 6.580 36.053 1.00 73.06 79 GLY A N 1
ATOM 612 C CA . GLY A 1 79 ? -11.430 6.493 37.363 1.00 73.06 79 GLY A CA 1
ATOM 613 C C . GLY A 1 79 ? -10.239 7.439 37.511 1.00 73.06 79 GLY A C 1
ATOM 614 O O . GLY A 1 79 ? -9.872 8.121 36.553 1.00 73.06 79 GLY A O 1
ATOM 615 N N . PRO A 1 80 ? -9.575 7.461 38.682 1.00 72.62 80 PRO A N 1
ATOM 616 C CA . PRO A 1 80 ? -8.439 8.353 38.943 1.00 72.62 80 PRO A CA 1
ATOM 617 C C . PRO A 1 80 ? -7.247 8.101 38.005 1.00 72.62 80 PRO A C 1
ATOM 619 O O . PRO A 1 80 ? -6.462 9.004 37.734 1.00 72.62 80 PRO A O 1
ATOM 622 N N . SER A 1 81 ? -7.130 6.883 37.469 1.00 73.56 81 SER A N 1
ATOM 623 C CA . SER A 1 81 ? -6.113 6.514 36.479 1.00 73.56 81 SER A CA 1
ATOM 624 C C . SER A 1 81 ? -6.469 6.963 35.048 1.00 73.56 81 SER A C 1
ATOM 626 O O . SER A 1 81 ? -5.580 7.076 34.206 1.00 73.56 81 SER A O 1
ATOM 628 N N . ASN A 1 82 ? -7.737 7.290 34.767 1.00 80.75 82 ASN A N 1
ATOM 629 C CA . ASN A 1 82 ? -8.228 7.690 33.446 1.00 80.75 82 ASN A CA 1
ATOM 630 C C . ASN A 1 82 ? -8.994 9.032 33.493 1.00 80.75 82 ASN A C 1
ATOM 632 O O . ASN A 1 82 ? -10.215 9.064 33.323 1.00 80.75 82 ASN A O 1
ATOM 636 N N . PRO A 1 83 ? -8.296 10.167 33.684 1.00 79.81 83 PRO A N 1
ATOM 637 C CA . PRO A 1 83 ? -8.935 11.486 33.749 1.00 79.81 83 PRO A CA 1
ATOM 638 C C . PRO A 1 83 ? -9.483 11.966 32.393 1.00 79.81 83 PRO A C 1
ATOM 640 O O . PRO A 1 83 ? -10.228 12.939 32.327 1.00 79.81 83 PRO A O 1
ATOM 643 N N . ASN A 1 84 ? -9.101 11.309 31.294 1.00 82.25 84 ASN A N 1
ATOM 644 C CA . ASN A 1 84 ? -9.414 11.736 29.931 1.00 82.25 84 ASN A CA 1
ATOM 645 C C . ASN A 1 84 ? -10.603 10.982 29.313 1.00 82.25 84 ASN A C 1
ATOM 647 O O . ASN A 1 84 ? -10.859 11.156 28.121 1.00 82.25 84 ASN A O 1
ATOM 651 N N . PHE A 1 85 ? -11.316 10.166 30.098 1.00 80.50 85 PHE A N 1
ATOM 652 C CA . PHE A 1 85 ? -12.416 9.318 29.633 1.00 80.50 85 PHE A CA 1
ATOM 653 C C . PHE A 1 85 ? -13.503 10.118 28.901 1.00 80.50 85 PHE A C 1
ATOM 655 O O . PHE A 1 85 ? -13.724 9.882 27.717 1.00 80.50 85 PHE A O 1
ATOM 662 N N . ASN A 1 86 ? -14.093 11.135 29.544 1.00 81.88 86 ASN A N 1
ATOM 663 C CA . ASN A 1 86 ? -15.189 11.927 28.961 1.00 81.88 86 ASN A CA 1
ATOM 664 C C . ASN A 1 86 ? -14.791 12.572 27.625 1.00 81.88 86 ASN A C 1
ATOM 666 O O . ASN A 1 86 ? -15.500 12.448 26.633 1.00 81.88 86 ASN A O 1
ATOM 670 N N . LYS A 1 87 ? -13.594 13.171 27.565 1.00 84.56 87 LYS A N 1
ATOM 671 C CA . LYS A 1 87 ? -13.065 13.785 26.335 1.00 84.56 87 LYS A CA 1
ATOM 672 C C . LYS A 1 87 ? -12.860 12.766 25.214 1.00 84.56 87 LYS A C 1
ATOM 674 O O . LYS A 1 87 ? -13.019 13.089 24.039 1.00 84.56 87 LYS A O 1
ATOM 679 N N . ALA A 1 88 ? -12.443 11.547 25.554 1.00 82.75 88 ALA A N 1
ATOM 680 C CA . ALA A 1 88 ? -12.252 10.488 24.574 1.00 82.75 88 ALA A CA 1
ATOM 681 C C . ALA A 1 88 ? -13.591 9.918 24.087 1.00 82.75 88 ALA A C 1
ATOM 683 O O . ALA A 1 88 ? -13.733 9.697 22.889 1.00 82.75 88 ALA A O 1
ATOM 684 N N . VAL A 1 89 ? -14.567 9.752 24.982 1.00 83.38 89 VAL A N 1
ATOM 685 C CA . VAL A 1 89 ? -15.939 9.338 24.653 1.00 83.38 89 VAL A CA 1
ATOM 686 C C . VAL A 1 89 ? -16.606 10.348 23.728 1.00 83.38 89 VAL A C 1
ATOM 688 O O . VAL A 1 89 ? -17.102 9.959 22.679 1.00 83.38 89 VAL A O 1
ATOM 691 N N . GLU A 1 90 ? -16.561 11.641 24.053 1.00 84.50 90 GLU A N 1
ATOM 692 C CA . GLU A 1 90 ? -17.127 12.701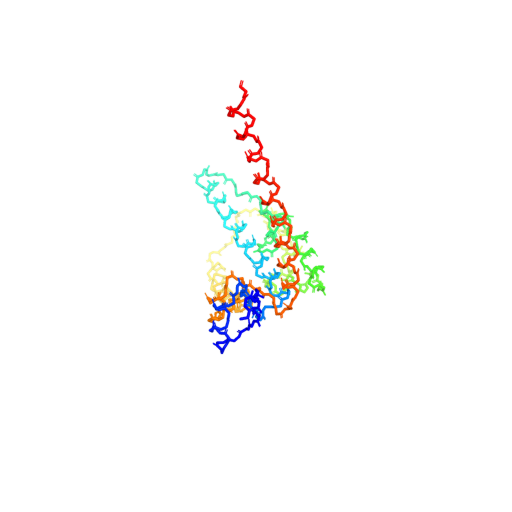 23.208 1.00 84.50 90 GLU A CA 1
ATOM 693 C C . GLU A 1 90 ? -16.537 12.673 21.793 1.00 84.50 90 GLU A C 1
ATOM 695 O O . GLU A 1 90 ? -17.265 12.773 20.806 1.00 84.50 90 GLU A O 1
ATOM 700 N N . ARG A 1 91 ? -15.218 12.475 21.681 1.00 84.62 91 ARG A N 1
ATOM 701 C CA . ARG A 1 91 ? -14.526 12.377 20.391 1.00 84.62 91 ARG A CA 1
ATOM 702 C C . ARG A 1 91 ? -14.980 11.164 19.578 1.00 84.62 91 ARG A C 1
ATOM 704 O O . ARG A 1 91 ? -15.203 11.293 18.376 1.00 84.62 91 ARG A O 1
ATOM 711 N N . GLU A 1 92 ? -15.067 9.985 20.193 1.00 81.38 92 GLU A N 1
ATOM 712 C CA . GLU A 1 92 ? -15.488 8.768 19.484 1.00 81.38 92 GLU A CA 1
ATOM 713 C C . GLU A 1 92 ? -16.992 8.785 19.154 1.00 81.38 92 GLU A C 1
ATOM 715 O O . GLU A 1 92 ? -17.382 8.349 18.072 1.00 81.38 92 GLU A O 1
ATOM 720 N N . ALA A 1 93 ? -17.824 9.373 20.017 1.00 83.88 93 ALA A N 1
ATOM 721 C CA . ALA A 1 93 ? -19.251 9.577 19.781 1.00 83.88 93 ALA A CA 1
ATOM 722 C C . ALA A 1 93 ? -19.502 10.513 18.586 1.00 83.88 93 ALA A C 1
ATOM 724 O O . ALA A 1 93 ? -20.255 10.167 17.675 1.00 83.88 93 ALA A O 1
ATOM 725 N N . GLN A 1 94 ? -18.783 11.642 18.518 1.00 84.44 94 GLN A N 1
ATOM 726 C CA . GLN A 1 94 ? -18.826 12.557 17.371 1.00 84.44 94 GLN A CA 1
ATOM 727 C C . GLN A 1 94 ? -18.392 11.873 16.071 1.00 84.44 94 GLN A C 1
ATOM 729 O O . GLN A 1 94 ? -19.045 12.034 15.044 1.00 84.44 94 GLN A O 1
ATOM 734 N N . LYS A 1 95 ? -17.316 11.076 16.100 1.00 81.56 95 LYS A N 1
ATOM 735 C CA . LYS A 1 95 ? -16.856 10.329 14.919 1.00 81.56 95 LYS A CA 1
ATOM 736 C C . LYS A 1 95 ? -17.887 9.322 14.411 1.00 81.56 95 LYS A C 1
ATOM 738 O O . LYS A 1 95 ? -18.025 9.158 13.202 1.00 81.56 95 LYS A O 1
ATOM 743 N N . LYS A 1 96 ? -18.569 8.624 15.322 1.00 79.88 96 LYS A N 1
ATOM 744 C CA . LYS A 1 96 ? -19.565 7.596 14.989 1.00 79.88 96 LYS A CA 1
ATOM 745 C C . LYS A 1 96 ? -20.980 8.157 14.796 1.00 79.88 96 LYS A C 1
ATOM 747 O O . LYS A 1 96 ? -21.880 7.380 14.502 1.00 79.88 96 LYS A O 1
ATOM 752 N N . ASN A 1 97 ? -21.173 9.475 14.909 1.00 81.75 97 ASN A N 1
ATOM 753 C CA . ASN A 1 97 ? -22.479 10.147 14.854 1.00 81.75 97 ASN A CA 1
ATOM 754 C C . ASN A 1 97 ? -23.519 9.557 15.830 1.00 81.75 97 ASN A C 1
ATOM 756 O O . ASN A 1 97 ? -24.700 9.472 15.505 1.00 81.75 97 ASN A O 1
ATOM 760 N N . VAL A 1 98 ? -23.080 9.148 17.023 1.00 84.38 98 VAL A N 1
ATOM 761 C CA . VAL A 1 98 ? -23.944 8.634 18.102 1.00 84.38 98 VAL A CA 1
ATOM 762 C C . VAL A 1 98 ? -23.878 9.561 19.311 1.00 84.38 98 VAL A C 1
ATOM 764 O O . VAL A 1 98 ? -22.926 10.335 19.449 1.00 84.38 98 VAL A O 1
ATOM 767 N N . SER A 1 99 ? -24.869 9.499 20.203 1.00 84.81 99 SER A N 1
ATOM 768 C CA . SER A 1 99 ? -24.791 10.268 21.447 1.00 84.81 99 SER A CA 1
ATOM 769 C C . SER A 1 99 ? -23.695 9.708 22.374 1.00 84.81 99 SER A C 1
ATOM 771 O O . SER A 1 99 ? -23.433 8.499 22.371 1.00 84.81 99 SER A O 1
ATOM 773 N N . PRO A 1 100 ? -23.037 10.553 23.193 1.00 79.50 100 PRO A N 1
ATOM 774 C CA . PRO A 1 100 ? -22.032 10.095 24.155 1.00 79.50 100 PRO A CA 1
ATOM 775 C C . PRO A 1 100 ? -22.559 9.025 25.122 1.00 79.50 100 PRO A C 1
ATOM 777 O O . PRO A 1 100 ? -21.828 8.108 25.483 1.00 79.50 100 PRO A O 1
ATOM 780 N N . GLU A 1 101 ? -23.833 9.112 25.505 1.00 77.31 101 GLU A N 1
ATOM 781 C CA . GLU A 1 101 ? -24.482 8.176 26.429 1.00 77.31 101 GLU A CA 1
ATOM 782 C C . GLU A 1 101 ? -24.743 6.811 25.777 1.00 77.31 101 GLU A C 1
ATOM 784 O O . GLU A 1 101 ? -24.469 5.774 26.383 1.00 77.31 101 GLU A O 1
ATOM 789 N N . GLU A 1 102 ? -25.199 6.794 24.520 1.00 76.75 102 GLU A N 1
ATOM 790 C CA . GLU A 1 102 ? -25.364 5.557 23.745 1.00 76.75 102 GLU A CA 1
ATOM 791 C C . GLU A 1 102 ? -24.019 4.882 23.473 1.00 76.75 102 GLU A C 1
ATOM 793 O O . GLU A 1 102 ? -23.928 3.659 23.541 1.00 76.75 102 GLU A O 1
ATOM 798 N N . TYR A 1 103 ? -22.962 5.662 23.223 1.00 74.38 103 TYR A N 1
ATOM 799 C CA . TYR A 1 103 ? -21.613 5.134 23.017 1.00 74.38 103 TYR A CA 1
ATOM 800 C C . TYR A 1 103 ? -21.064 4.438 24.273 1.00 74.38 103 TYR A C 1
ATOM 802 O O . TYR A 1 103 ? -20.540 3.329 24.185 1.00 74.38 103 TYR A O 1
ATOM 810 N N . VAL A 1 104 ? -21.209 5.061 25.447 1.00 74.94 104 VAL A N 1
ATOM 811 C CA . VAL A 1 104 ? -20.763 4.496 26.737 1.00 74.94 104 VAL A CA 1
ATOM 812 C C . VAL A 1 104 ? -21.554 3.236 27.083 1.00 74.94 104 VAL A C 1
ATOM 814 O O . VAL A 1 104 ? -20.968 2.233 27.491 1.00 74.94 104 VAL A O 1
ATOM 817 N N . LYS A 1 105 ? -22.868 3.257 26.838 1.00 74.38 105 LYS A N 1
ATOM 818 C CA . LYS A 1 105 ? -23.748 2.105 27.047 1.00 74.38 105 LYS A CA 1
ATOM 819 C C . LYS A 1 105 ? -23.416 0.946 26.103 1.00 74.38 105 LYS A C 1
ATOM 821 O O . LYS A 1 105 ? -23.414 -0.203 26.533 1.00 74.38 105 LYS A O 1
ATOM 826 N N . ALA A 1 106 ? -23.090 1.238 24.842 1.00 70.62 106 ALA A N 1
ATOM 827 C CA . ALA A 1 106 ? -22.652 0.242 23.864 1.00 70.62 106 ALA A CA 1
ATOM 828 C C . ALA A 1 106 ? -21.295 -0.388 24.220 1.00 70.62 106 ALA A C 1
ATOM 830 O O . ALA A 1 106 ? -21.029 -1.521 23.838 1.00 70.62 106 ALA A O 1
ATOM 831 N N . GLN A 1 107 ? -20.449 0.317 24.975 1.00 65.19 107 GLN A N 1
ATOM 832 C CA . GLN A 1 107 ? -19.198 -0.221 25.513 1.00 65.19 107 GLN A CA 1
ATOM 833 C C . GLN A 1 107 ? -19.368 -0.980 26.842 1.00 65.19 107 GLN A C 1
ATOM 835 O O . GLN A 1 107 ? -18.374 -1.354 27.456 1.00 65.19 107 GLN A O 1
ATOM 840 N N . GLY A 1 108 ? -20.603 -1.204 27.308 1.00 61.78 108 GLY A N 1
ATOM 841 C CA . GLY A 1 108 ? -20.865 -1.970 28.530 1.00 61.78 108 GLY A CA 1
ATOM 842 C C . GLY A 1 108 ? -20.479 -1.249 29.826 1.00 61.78 108 GLY A C 1
ATOM 843 O O . GLY A 1 108 ? -20.408 -1.881 30.878 1.00 61.78 108 GLY A O 1
ATOM 844 N N . TYR A 1 109 ? -20.235 0.064 29.777 1.00 61.41 109 TYR A N 1
ATOM 845 C CA . TYR A 1 109 ? -20.005 0.871 30.971 1.00 61.41 109 TYR A CA 1
ATOM 846 C C . TYR A 1 109 ? -21.343 1.413 31.494 1.00 61.41 109 TYR A C 1
ATOM 848 O O . TYR A 1 109 ? -22.038 2.157 30.799 1.00 61.41 109 TYR A O 1
ATOM 856 N N . ASP A 1 110 ? -21.702 1.077 32.735 1.00 52.44 110 ASP A N 1
ATOM 857 C CA . ASP A 1 110 ? -22.900 1.627 33.371 1.00 52.44 110 ASP A CA 1
ATOM 858 C C . ASP A 1 110 ? -22.735 3.130 33.643 1.00 52.44 110 ASP A C 1
ATOM 860 O O . ASP A 1 110 ? -21.866 3.573 34.408 1.00 52.44 110 ASP A O 1
ATOM 864 N N . VAL A 1 111 ? -23.638 3.914 33.045 1.00 47.16 111 VAL A N 1
ATOM 865 C CA . VAL A 1 111 ? -23.774 5.375 33.200 1.00 47.16 111 VAL A CA 1
ATOM 866 C C . VAL A 1 111 ? -23.964 5.780 34.678 1.00 47.16 111 VAL A C 1
ATOM 868 O O . VAL A 1 111 ? -23.643 6.904 35.064 1.00 47.16 111 VAL A O 1
ATOM 871 N N . GLU A 1 112 ? -24.377 4.852 35.552 1.00 44.28 112 GLU A N 1
ATOM 872 C CA . GLU A 1 112 ? -24.516 5.069 37.003 1.00 44.28 112 GLU A CA 1
ATOM 873 C C . GLU A 1 112 ? -23.193 5.371 37.732 1.00 44.28 112 GLU A C 1
ATOM 875 O O . GLU A 1 112 ? -23.196 5.925 38.839 1.00 44.28 112 GLU A O 1
ATOM 880 N N . THR A 1 113 ? -22.046 5.088 37.108 1.00 44.47 113 THR A N 1
ATOM 881 C CA . THR A 1 113 ? -20.731 5.415 37.687 1.00 44.47 113 THR A CA 1
ATOM 882 C C . THR A 1 113 ? -20.396 6.909 37.571 1.00 44.47 113 THR A C 1
ATOM 884 O O . THR A 1 113 ? -19.472 7.386 38.226 1.00 44.47 113 THR A O 1
ATOM 887 N N . ILE A 1 114 ? -21.146 7.678 36.770 1.00 51.16 114 ILE A N 1
ATOM 888 C CA . ILE A 1 114 ? -20.839 9.091 36.501 1.00 51.16 114 ILE A CA 1
ATOM 889 C C . ILE A 1 114 ? -21.546 10.037 37.492 1.00 51.16 114 ILE A C 1
ATOM 891 O O . ILE A 1 114 ? -21.037 11.130 37.738 1.00 51.16 114 ILE A O 1
ATOM 895 N N . THR A 1 115 ? -22.656 9.639 38.132 1.00 45.88 115 THR A N 1
ATOM 896 C CA . THR A 1 115 ? -23.415 10.558 39.013 1.00 45.88 115 THR A CA 1
ATOM 897 C C . THR A 1 115 ? -23.970 9.968 40.306 1.00 45.88 115 THR A C 1
ATOM 899 O O . THR A 1 115 ? -24.657 10.694 41.028 1.00 45.88 115 THR A O 1
ATOM 902 N N . SER A 1 116 ? -23.706 8.705 40.662 1.00 43.50 116 SER A N 1
ATOM 903 C CA . SER A 1 116 ? -24.277 8.178 41.907 1.00 43.50 116 SER A CA 1
ATOM 904 C C . SER A 1 116 ? -23.724 8.933 43.137 1.00 43.50 116 SER A C 1
ATOM 906 O O . SER A 1 116 ? -22.511 8.944 43.373 1.00 43.50 116 SER A O 1
ATOM 908 N N . PRO A 1 117 ? -24.593 9.512 43.995 1.00 45.91 117 PRO A N 1
ATOM 909 C CA . PRO A 1 117 ? -24.186 10.061 45.292 1.00 45.91 117 PRO A CA 1
ATOM 910 C C . PRO A 1 117 ? -23.463 9.017 46.162 1.00 45.91 117 PRO A C 1
ATOM 912 O O . PRO A 1 117 ? -22.682 9.366 47.042 1.00 45.91 117 PRO A O 1
ATOM 915 N N . ALA A 1 118 ? -23.681 7.726 45.883 1.00 41.25 118 ALA A N 1
ATOM 916 C CA . ALA A 1 118 ? -23.016 6.596 46.521 1.00 41.25 118 ALA A CA 1
ATOM 917 C C . ALA A 1 118 ? -21.506 6.507 46.210 1.00 41.25 118 ALA A C 1
ATOM 919 O O . ALA A 1 118 ? -20.732 6.164 47.103 1.00 41.25 118 ALA A O 1
ATOM 920 N N . ALA A 1 119 ? -21.057 6.861 44.997 1.00 43.88 119 ALA A N 1
ATOM 921 C CA . ALA A 1 119 ? -19.633 6.847 44.642 1.00 43.88 119 ALA A CA 1
ATOM 922 C C . ALA A 1 119 ? -18.849 7.991 45.314 1.00 43.88 119 ALA A C 1
ATOM 924 O O . ALA A 1 119 ? -17.699 7.808 45.710 1.00 43.88 119 ALA A O 1
ATOM 925 N N . GLN A 1 120 ? -19.488 9.147 45.531 1.00 48.56 120 GLN A N 1
ATOM 926 C CA . GLN A 1 120 ? -18.919 10.250 46.320 1.00 48.56 120 GLN A CA 1
ATOM 927 C C . GLN A 1 120 ? -18.957 9.981 47.832 1.00 48.56 120 GLN A C 1
ATOM 929 O O . GLN A 1 120 ? -18.057 10.409 48.552 1.00 48.56 120 GLN A O 1
ATOM 934 N N . GLN A 1 121 ? -19.943 9.227 48.328 1.00 48.12 121 GLN A N 1
ATOM 935 C CA . GLN A 1 121 ? -20.028 8.852 49.745 1.00 48.12 121 GLN A CA 1
ATOM 936 C C . GLN A 1 121 ? -18.962 7.831 50.172 1.00 48.12 121 GLN A C 1
ATOM 938 O O . GLN A 1 121 ? -18.536 7.855 51.324 1.00 48.12 121 GLN A O 1
ATOM 943 N N . LEU A 1 122 ? -18.467 6.991 49.257 1.00 48.75 122 LEU A N 1
ATOM 944 C CA . LEU A 1 122 ? -17.374 6.049 49.541 1.00 48.75 122 LEU A CA 1
ATOM 945 C C . LEU A 1 122 ? -15.995 6.717 49.687 1.00 48.75 122 LEU A C 1
ATOM 947 O O . LEU A 1 122 ? -15.080 6.096 50.220 1.00 48.75 122 LEU A O 1
ATOM 951 N N . ILE A 1 123 ? -15.844 7.977 49.265 1.00 50.19 123 ILE A N 1
ATOM 952 C CA . ILE A 1 123 ? -14.620 8.767 49.482 1.00 50.19 123 ILE A CA 1
ATOM 953 C C . ILE A 1 123 ? -14.581 9.343 50.913 1.00 50.19 123 ILE A C 1
ATOM 955 O O . ILE A 1 123 ? -13.501 9.610 51.432 1.00 50.19 123 ILE A O 1
ATOM 959 N N . ASN A 1 124 ? -15.738 9.473 51.579 1.00 45.06 124 ASN A N 1
ATOM 960 C CA . ASN A 1 124 ? -15.882 10.195 52.850 1.00 45.06 124 ASN A CA 1
ATOM 961 C C . ASN A 1 124 ? -16.261 9.329 54.069 1.00 45.06 124 ASN A C 1
ATOM 963 O O . ASN A 1 124 ? -16.559 9.890 55.122 1.00 45.06 124 ASN A O 1
ATOM 967 N N . SER A 1 125 ? -16.261 7.994 53.987 1.00 40.62 125 SER A N 1
ATOM 968 C CA . SER A 1 125 ? -16.601 7.144 55.143 1.00 40.62 125 SER A CA 1
ATOM 969 C C . SER A 1 125 ? -15.407 6.358 55.693 1.00 40.62 125 SER A C 1
ATOM 971 O O . SER A 1 125 ? -14.834 5.521 54.995 1.00 40.62 125 SER A O 1
ATOM 973 N N . ASP A 1 126 ? -15.099 6.603 56.969 1.00 41.06 126 ASP A N 1
ATOM 974 C CA . ASP A 1 126 ? -14.077 5.938 57.784 1.00 41.06 126 ASP A CA 1
ATOM 975 C C . ASP A 1 126 ? -14.151 4.385 57.784 1.00 41.06 126 ASP A C 1
ATOM 977 O O . ASP A 1 126 ? -15.238 3.797 57.758 1.00 41.06 126 ASP A O 1
ATOM 981 N N . PRO A 1 127 ? -13.005 3.679 57.895 1.00 45.78 127 PRO A N 1
ATOM 982 C CA . PRO A 1 127 ? -12.858 2.260 57.548 1.00 45.78 127 PRO A CA 1
ATOM 983 C C . PRO A 1 127 ? -13.059 1.273 58.719 1.00 45.78 127 PRO A C 1
ATOM 985 O O . PRO A 1 127 ? -12.228 0.389 58.937 1.00 45.78 127 PRO A O 1
ATOM 988 N N . LYS A 1 128 ? -14.145 1.367 59.499 1.00 42.53 128 LYS A N 1
ATOM 989 C CA . LYS A 1 128 ? -14.403 0.404 60.598 1.00 42.53 128 LYS A CA 1
ATOM 990 C C . LYS A 1 128 ? -15.864 -0.026 60.736 1.00 42.53 128 LYS A C 1
ATOM 992 O O . LYS A 1 128 ? -16.519 0.318 61.708 1.00 42.53 128 LYS A O 1
ATOM 997 N N . ASN A 1 129 ? -16.349 -0.807 59.770 1.00 49.09 129 ASN A N 1
ATOM 998 C CA . ASN A 1 129 ? -17.251 -1.964 59.945 1.00 49.09 129 ASN A CA 1
ATOM 999 C C . ASN A 1 129 ? -18.027 -2.221 58.651 1.00 49.09 129 ASN A C 1
ATOM 1001 O O . ASN A 1 129 ? -19.021 -1.549 58.382 1.00 49.09 129 ASN A O 1
ATOM 1005 N N . ARG A 1 130 ? -17.670 -3.265 57.893 1.00 46.44 130 ARG A N 1
ATOM 1006 C CA . ARG A 1 130 ? -18.660 -3.952 57.049 1.00 46.44 130 ARG A CA 1
ATOM 1007 C C . ARG A 1 130 ? -18.286 -5.413 56.799 1.00 46.44 130 ARG A C 1
ATOM 1009 O O . ARG A 1 130 ? -17.453 -5.754 55.972 1.00 46.44 130 ARG A O 1
ATOM 1016 N N . ASN A 1 131 ? -18.943 -6.238 57.606 1.00 44.88 131 ASN A N 1
ATOM 1017 C CA . ASN A 1 131 ? -19.080 -7.691 57.630 1.00 44.88 131 ASN A CA 1
ATOM 1018 C C . ASN A 1 131 ? -18.766 -8.475 56.338 1.00 44.88 131 ASN A C 1
ATOM 1020 O O . ASN A 1 131 ? -19.358 -8.270 55.277 1.00 44.88 131 ASN A O 1
ATOM 1024 N N . ALA A 1 132 ? -17.962 -9.525 56.529 1.00 50.16 132 ALA A N 1
ATOM 1025 C CA . ALA A 1 132 ? -17.455 -10.499 55.558 1.00 50.16 132 ALA A CA 1
ATOM 1026 C C . ALA A 1 132 ? -18.509 -11.358 54.810 1.00 50.16 132 ALA A C 1
ATOM 1028 O O . ALA A 1 132 ? -18.150 -12.218 54.006 1.00 50.16 132 ALA A O 1
ATOM 1029 N N . GLN A 1 133 ? -19.811 -11.153 55.038 1.00 43.56 133 GLN A N 1
ATOM 1030 C CA . GLN A 1 133 ? -20.888 -11.903 54.369 1.00 43.56 133 GLN A CA 1
ATOM 1031 C C . GLN A 1 133 ? -21.466 -11.198 53.130 1.00 43.56 133 GLN A C 1
ATOM 1033 O O . GLN A 1 133 ? -21.983 -11.876 52.242 1.00 43.56 133 GLN A O 1
ATOM 1038 N N . ALA A 1 134 ? -21.325 -9.872 53.006 1.00 47.72 134 ALA A N 1
ATOM 1039 C CA . ALA A 1 134 ? -21.725 -9.140 51.796 1.00 47.72 134 ALA A CA 1
ATOM 1040 C C . ALA A 1 134 ? -20.727 -9.347 50.640 1.00 47.72 134 ALA A C 1
ATOM 1042 O O . ALA A 1 134 ? -21.101 -9.352 49.469 1.00 47.72 134 ALA A O 1
ATOM 1043 N N . GLN A 1 135 ? -19.464 -9.610 50.977 1.00 49.19 135 GLN A N 1
ATOM 1044 C CA . GLN A 1 135 ? -18.361 -9.721 50.024 1.00 49.19 135 GLN A CA 1
ATOM 1045 C C . GLN A 1 135 ?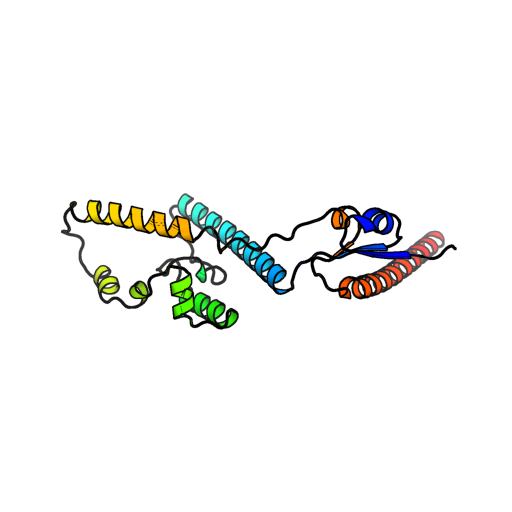 -18.412 -11.017 49.198 1.00 49.19 135 GLN A C 1
ATOM 1047 O O . GLN A 1 135 ? -18.106 -10.997 48.012 1.00 49.19 135 GLN A O 1
ATOM 1052 N N . LYS A 1 136 ? -18.890 -12.130 49.777 1.00 49.75 136 LYS A N 1
ATOM 1053 C CA . LYS A 1 136 ? -19.047 -13.408 49.050 1.00 49.75 136 LYS A CA 1
ATOM 1054 C C . LYS A 1 136 ? -20.224 -13.417 48.069 1.00 49.75 136 LYS A C 1
ATOM 1056 O O . LYS A 1 136 ? -20.135 -14.050 47.023 1.00 49.75 136 LYS A O 1
ATOM 1061 N N . LYS A 1 137 ? -21.322 -12.716 48.377 1.00 45.88 137 LYS A N 1
ATOM 1062 C CA . LYS A 1 137 ? -22.472 -12.597 47.459 1.00 45.88 137 LYS A CA 1
ATOM 1063 C C . LYS A 1 137 ? -22.204 -11.597 46.332 1.00 45.88 137 LYS A C 1
ATOM 1065 O O . LYS A 1 137 ? -22.598 -11.863 45.203 1.00 45.88 137 LYS A O 1
ATOM 1070 N N . ALA A 1 138 ? -21.482 -10.512 46.623 1.00 51.12 138 ALA A N 1
ATOM 1071 C CA . ALA A 1 138 ? -20.999 -9.581 45.607 1.00 51.12 138 ALA A CA 1
ATOM 1072 C C . ALA A 1 138 ? -19.966 -10.233 44.673 1.00 51.12 138 ALA A C 1
ATOM 1074 O O . ALA A 1 138 ? -20.051 -10.027 43.473 1.00 51.12 138 ALA A O 1
ATOM 1075 N N . ALA A 1 139 ? -19.065 -11.079 45.189 1.00 53.38 139 ALA A N 1
ATOM 1076 C CA . ALA A 1 139 ? -18.097 -11.808 44.365 1.00 53.38 139 ALA A CA 1
ATOM 1077 C C . ALA A 1 139 ? -18.766 -12.776 43.371 1.00 53.38 139 ALA A C 1
ATOM 1079 O O . ALA A 1 139 ? -18.433 -12.752 42.195 1.00 53.38 139 ALA A O 1
ATOM 1080 N N . ASN A 1 140 ? -19.770 -13.556 43.795 1.00 49.81 140 ASN A N 1
ATOM 1081 C CA . ASN A 1 140 ? -20.465 -14.492 42.896 1.00 49.81 140 ASN A CA 1
ATOM 1082 C C . ASN A 1 140 ? -21.347 -13.796 41.837 1.00 49.81 140 ASN A C 1
ATOM 1084 O O . ASN A 1 140 ? -21.572 -14.355 40.764 1.00 49.81 140 ASN A O 1
ATOM 1088 N N . LEU A 1 141 ? -21.882 -12.605 42.137 1.00 56.84 141 LEU A N 1
ATOM 1089 C CA . LEU A 1 141 ? -22.631 -11.795 41.168 1.00 56.84 141 LEU A CA 1
ATOM 1090 C C . LEU A 1 141 ? -21.682 -11.061 40.212 1.00 56.84 141 LEU A C 1
ATOM 1092 O O . LEU A 1 141 ? -21.938 -11.039 39.011 1.00 56.84 141 LEU A O 1
ATOM 1096 N N . ALA A 1 142 ? -20.568 -10.539 40.735 1.00 50.44 142 ALA A N 1
ATOM 1097 C CA . ALA A 1 142 ? -19.498 -9.946 39.946 1.00 50.44 142 ALA A CA 1
ATOM 1098 C C . ALA A 1 142 ? -18.874 -10.971 38.992 1.00 50.44 142 ALA A C 1
ATOM 1100 O O . ALA A 1 142 ? -18.668 -10.633 37.836 1.00 50.44 142 ALA A O 1
ATOM 1101 N N . ASP A 1 143 ? -18.668 -12.226 39.404 1.00 51.03 143 ASP A N 1
ATOM 1102 C CA . ASP A 1 143 ? -18.175 -13.295 38.520 1.00 51.03 143 ASP A CA 1
ATOM 1103 C C . ASP A 1 143 ? -19.156 -13.605 37.382 1.00 51.03 143 ASP A C 1
ATOM 1105 O O . ASP A 1 143 ? -18.745 -13.749 36.231 1.00 51.03 143 ASP A O 1
ATOM 1109 N N . ARG A 1 144 ? -20.468 -13.658 37.662 1.00 55.88 144 ARG A N 1
ATOM 1110 C CA . ARG A 1 144 ? -21.483 -13.888 36.618 1.00 55.88 144 ARG A CA 1
ATOM 1111 C C . ARG A 1 144 ? -21.604 -12.710 35.653 1.00 55.88 144 ARG A C 1
ATOM 1113 O O . ARG A 1 144 ? -21.695 -12.949 34.456 1.00 55.88 144 ARG A O 1
ATOM 1120 N N . MET A 1 145 ? -21.543 -11.473 36.152 1.00 55.44 145 MET A N 1
ATOM 1121 C CA . MET A 1 145 ? -21.523 -10.269 35.310 1.00 55.44 145 MET A CA 1
ATOM 1122 C C . MET A 1 145 ? -20.235 -10.161 34.486 1.00 55.44 145 MET A C 1
ATOM 1124 O O . MET A 1 145 ? -20.303 -9.857 33.298 1.00 55.44 145 MET A O 1
ATOM 1128 N N . THR A 1 146 ? -19.080 -10.474 35.082 1.00 52.78 146 THR A N 1
ATOM 1129 C CA . THR A 1 146 ? -17.777 -10.477 34.396 1.00 52.78 146 THR A CA 1
ATOM 1130 C C . THR A 1 146 ? -17.760 -11.523 33.284 1.00 52.78 146 THR A C 1
ATOM 1132 O O . THR A 1 146 ? -17.294 -11.233 32.190 1.00 52.78 146 THR A O 1
ATOM 1135 N N . THR A 1 147 ? -18.346 -12.702 33.514 1.00 52.03 147 THR A N 1
ATOM 1136 C CA . THR A 1 147 ? -18.438 -13.762 32.497 1.00 52.03 147 THR A CA 1
ATOM 1137 C C . THR A 1 147 ? -19.377 -13.377 31.343 1.00 52.03 147 THR A C 1
ATOM 1139 O O . THR A 1 147 ? -19.009 -13.545 30.186 1.00 52.03 147 THR A O 1
ATOM 1142 N N . SER A 1 148 ? -20.547 -12.783 31.621 1.00 49.44 148 SER A N 1
ATOM 1143 C CA . SER A 1 148 ? -21.498 -12.356 30.574 1.00 49.44 148 SER A CA 1
ATOM 1144 C C . SER A 1 148 ? -21.049 -11.127 29.769 1.00 49.44 148 SER A C 1
ATOM 1146 O O . SER A 1 148 ? -21.497 -10.936 28.638 1.00 49.44 148 SER A O 1
ATOM 1148 N N . LEU A 1 149 ? -20.177 -10.288 30.341 1.00 47.91 149 LEU A N 1
ATOM 1149 C CA . LEU A 1 149 ? -19.506 -9.197 29.625 1.00 47.91 149 LEU A CA 1
ATOM 1150 C C . LEU A 1 149 ? -18.365 -9.737 28.752 1.00 47.91 149 LEU A C 1
ATOM 1152 O O . LEU A 1 149 ? -18.230 -9.329 27.603 1.00 47.91 149 LEU A O 1
ATOM 1156 N N . MET A 1 150 ? -17.617 -10.725 29.253 1.00 45.66 150 MET A N 1
ATOM 1157 C CA . MET A 1 150 ? -16.512 -11.343 28.519 1.00 45.66 150 MET A CA 1
ATOM 1158 C C . MET A 1 150 ? -16.985 -12.142 27.291 1.00 45.66 150 MET A C 1
ATOM 1160 O O . MET A 1 150 ? -16.260 -12.202 26.304 1.00 45.66 150 MET A O 1
ATOM 1164 N N . GLU A 1 151 ? -18.200 -12.706 27.315 1.00 41.50 151 GLU A N 1
ATOM 1165 C CA . GLU A 1 151 ? -18.787 -13.428 26.171 1.00 41.50 151 GLU A CA 1
ATOM 1166 C C . GLU A 1 151 ? -19.370 -12.514 25.074 1.00 41.50 151 GLU A C 1
ATOM 1168 O O . GLU A 1 151 ? -19.381 -12.919 23.916 1.00 41.50 151 GLU A O 1
ATOM 1173 N N . ASN A 1 152 ? -19.799 -11.281 25.386 1.00 42.34 152 ASN A N 1
ATOM 1174 C CA . ASN A 1 152 ? -20.339 -10.341 24.384 1.00 42.34 152 ASN A CA 1
ATOM 1175 C C . ASN A 1 152 ? -19.294 -9.355 23.821 1.00 42.34 152 ASN A C 1
ATOM 1177 O O . ASN A 1 152 ? -19.544 -8.712 22.806 1.00 42.34 152 ASN A O 1
ATOM 1181 N N . GLU A 1 153 ? -18.116 -9.226 24.442 1.00 41.84 153 GLU A N 1
ATOM 1182 C CA . GLU A 1 153 ? -17.039 -8.339 23.964 1.00 41.84 153 GLU A CA 1
ATOM 1183 C C . GLU A 1 153 ? -16.175 -8.937 22.839 1.00 41.84 153 GLU A C 1
ATOM 1185 O O . GLU A 1 153 ? -15.376 -8.211 22.236 1.00 41.84 153 GLU A O 1
ATOM 1190 N N . LEU A 1 154 ? -16.310 -10.237 22.551 1.00 42.16 154 LEU A N 1
ATOM 1191 C CA . LEU A 1 154 ? -15.379 -10.967 21.684 1.00 42.16 154 LEU A CA 1
ATOM 1192 C C . LEU A 1 154 ? -15.772 -11.037 20.200 1.00 42.16 154 LEU A C 1
ATOM 1194 O O . LEU A 1 154 ? -14.881 -11.307 19.402 1.00 42.16 154 LEU A O 1
ATOM 1198 N N . ASP A 1 155 ? -17.023 -10.760 19.812 1.00 44.41 155 ASP A N 1
ATOM 1199 C CA . ASP A 1 155 ? -17.473 -11.010 18.423 1.00 44.41 155 ASP A CA 1
ATOM 1200 C C . ASP A 1 155 ? -17.612 -9.733 17.559 1.00 44.41 155 ASP A C 1
ATOM 1202 O O . ASP A 1 155 ? -17.378 -9.773 16.355 1.00 44.41 155 ASP A O 1
ATOM 1206 N N . ASP A 1 156 ? -17.870 -8.558 18.158 1.00 50.06 156 ASP A N 1
ATOM 1207 C CA . ASP A 1 156 ? -18.089 -7.294 17.411 1.00 50.06 156 ASP A CA 1
ATOM 1208 C C . ASP A 1 156 ? -16.871 -6.338 17.364 1.00 50.06 156 ASP A C 1
ATOM 1210 O O . ASP A 1 156 ? -16.903 -5.302 16.692 1.00 50.06 156 ASP A O 1
ATOM 1214 N N . ASN A 1 157 ? -15.775 -6.651 18.069 1.00 55.72 157 ASN A N 1
ATOM 1215 C CA . ASN A 1 157 ? -14.580 -5.788 18.149 1.00 55.72 157 ASN A CA 1
ATOM 1216 C C . ASN A 1 157 ? -13.412 -6.226 17.248 1.00 55.72 157 ASN A C 1
ATOM 1218 O O . ASN A 1 157 ? -12.384 -5.533 17.205 1.00 55.72 157 ASN A O 1
ATOM 1222 N N . GLU A 1 158 ? -13.525 -7.351 16.538 1.00 59.25 158 GLU A N 1
ATOM 1223 C CA . GLU A 1 158 ? -12.463 -7.792 15.636 1.00 59.25 158 GLU A CA 1
ATOM 1224 C C . GLU A 1 158 ? -12.524 -6.985 14.325 1.00 59.25 158 GLU A C 1
ATOM 1226 O O . GLU A 1 158 ? -13.560 -6.946 13.654 1.00 59.25 158 GLU A O 1
ATOM 1231 N N . PRO A 1 159 ? -11.446 -6.274 13.939 1.00 63.72 159 PRO A N 1
ATOM 1232 C CA . PRO A 1 159 ? -11.457 -5.506 12.707 1.00 63.72 159 PRO A CA 1
ATOM 1233 C C . PRO A 1 159 ? -11.641 -6.455 11.515 1.00 63.72 159 PRO A C 1
ATOM 1235 O O . PRO A 1 159 ? -11.040 -7.532 11.494 1.00 63.72 159 PRO A O 1
ATOM 1238 N N . PRO A 1 160 ? -12.400 -6.050 10.481 1.00 66.44 160 PRO A N 1
ATOM 1239 C CA . PRO A 1 160 ? -12.583 -6.874 9.294 1.00 66.44 160 PRO A CA 1
ATOM 1240 C C . PRO A 1 160 ? -11.216 -7.231 8.706 1.00 66.44 160 PRO A C 1
ATOM 1242 O O . PRO A 1 160 ? -10.422 -6.355 8.359 1.00 66.44 160 PRO A O 1
ATOM 1245 N N . THR A 1 161 ? -10.907 -8.523 8.611 1.00 74.19 161 THR A N 1
ATOM 1246 C CA . THR A 1 161 ? -9.630 -8.971 8.055 1.00 74.19 161 THR A CA 1
ATOM 1247 C C . THR A 1 161 ? -9.682 -8.913 6.531 1.00 74.19 161 THR A C 1
ATOM 1249 O O . THR A 1 161 ? -10.591 -9.436 5.881 1.00 74.19 161 THR A O 1
ATOM 1252 N N . LEU A 1 162 ? -8.694 -8.250 5.924 1.00 80.19 162 LEU A N 1
ATOM 1253 C CA . LEU A 1 162 ? -8.593 -8.191 4.469 1.00 80.19 162 LEU A CA 1
ATOM 1254 C C . LEU A 1 162 ? -8.082 -9.540 3.952 1.00 80.19 162 LEU A C 1
ATOM 1256 O O . LEU A 1 162 ? -6.912 -9.877 4.137 1.00 80.19 162 LEU A O 1
ATOM 1260 N N . LYS A 1 163 ? -8.954 -10.307 3.295 1.00 77.69 163 LYS A N 1
ATOM 1261 C CA . LYS A 1 163 ? -8.582 -11.599 2.709 1.00 77.69 163 LYS A CA 1
ATOM 1262 C C . LYS A 1 163 ? -7.674 -11.382 1.502 1.00 77.69 163 LYS A C 1
ATOM 1264 O O . LYS A 1 163 ? -8.090 -10.814 0.492 1.00 77.69 163 LYS A O 1
ATOM 1269 N N . LEU A 1 164 ? -6.434 -11.841 1.620 1.00 83.06 164 LEU A N 1
ATOM 1270 C CA . LEU A 1 164 ? -5.502 -11.948 0.504 1.00 83.06 164 LEU A CA 1
ATOM 1271 C C . LEU A 1 164 ? -5.874 -13.192 -0.311 1.00 83.06 164 LEU A C 1
ATOM 1273 O O . LEU A 1 164 ? -6.062 -14.265 0.258 1.00 83.06 164 LEU A O 1
ATOM 1277 N N . GLY A 1 165 ? -6.025 -13.035 -1.624 1.00 83.25 165 GLY A N 1
ATOM 1278 C CA . GLY A 1 165 ? -6.282 -14.138 -2.556 1.00 83.25 165 GLY A CA 1
ATOM 1279 C C . GLY A 1 165 ? -5.089 -14.400 -3.474 1.00 83.25 165 GLY A C 1
ATOM 1280 O O . GLY A 1 165 ? -4.126 -13.629 -3.485 1.00 83.25 165 GLY A O 1
ATOM 1281 N N . ASP A 1 166 ? -5.172 -15.439 -4.302 1.00 86.62 166 ASP A N 1
ATOM 1282 C CA . ASP A 1 166 ? -4.076 -15.861 -5.192 1.00 86.62 166 ASP A CA 1
ATOM 1283 C C . ASP A 1 166 ? -3.601 -14.753 -6.147 1.00 86.62 166 ASP A C 1
ATOM 1285 O O . ASP A 1 166 ? -2.405 -14.630 -6.418 1.00 86.62 166 ASP A O 1
ATOM 1289 N N . ALA A 1 167 ? -4.510 -13.879 -6.596 1.00 87.44 167 ALA A N 1
ATOM 1290 C CA . ALA A 1 167 ? -4.168 -12.716 -7.415 1.00 87.44 167 ALA A CA 1
ATOM 1291 C C . ALA A 1 167 ? -3.150 -11.790 -6.721 1.00 87.44 167 ALA A C 1
ATOM 1293 O O . ALA A 1 167 ? -2.206 -11.323 -7.357 1.00 87.44 167 ALA A O 1
ATOM 1294 N N . SER A 1 168 ? -3.292 -11.573 -5.407 1.00 88.06 168 SER A N 1
ATOM 1295 C CA . SER A 1 168 ? -2.382 -10.722 -4.622 1.00 88.06 168 SER A CA 1
ATOM 1296 C C . SER A 1 168 ? -0.998 -11.329 -4.408 1.00 88.06 168 SER A C 1
ATOM 1298 O O . SER A 1 168 ? -0.035 -10.600 -4.192 1.00 88.06 168 SER A O 1
ATOM 1300 N N . VAL A 1 169 ? -0.882 -12.656 -4.510 1.00 89.12 169 VAL A N 1
ATOM 1301 C CA . VAL A 1 169 ? 0.406 -13.361 -4.475 1.00 89.12 169 VAL A CA 1
ATOM 1302 C C . VAL A 1 169 ? 1.109 -13.268 -5.832 1.00 89.12 169 VAL A C 1
ATOM 1304 O O . VAL A 1 169 ? 2.334 -13.202 -5.900 1.00 89.12 169 VAL A O 1
ATOM 1307 N N . ALA A 1 170 ? 0.339 -13.266 -6.920 1.00 89.62 170 ALA A N 1
ATOM 1308 C CA . ALA A 1 170 ? 0.866 -13.250 -8.279 1.00 89.62 170 ALA A CA 1
ATOM 1309 C C . ALA A 1 170 ? 1.284 -11.856 -8.768 1.00 89.62 170 ALA A C 1
ATOM 1311 O O . ALA A 1 170 ? 2.234 -11.740 -9.544 1.00 89.62 170 ALA A O 1
ATOM 1312 N N . ALA A 1 171 ? 0.568 -10.809 -8.352 1.00 93.25 171 ALA A N 1
ATOM 1313 C CA . ALA A 1 171 ? 0.802 -9.448 -8.813 1.00 93.25 171 ALA A CA 1
ATOM 1314 C C . ALA A 1 171 ? 1.862 -8.718 -7.961 1.00 93.25 171 ALA A C 1
ATOM 1316 O O . ALA A 1 171 ? 1.778 -8.736 -6.733 1.00 93.25 171 ALA A O 1
ATOM 1317 N N . PRO A 1 172 ? 2.813 -7.985 -8.576 1.00 92.19 172 PRO A N 1
ATOM 1318 C CA . PRO A 1 172 ? 3.792 -7.184 -7.837 1.00 92.19 172 PRO A CA 1
ATOM 1319 C C . PRO A 1 172 ? 3.161 -6.016 -7.063 1.00 92.19 172 PRO A C 1
ATOM 1321 O O . PRO A 1 172 ? 3.714 -5.573 -6.057 1.00 92.19 172 PRO A O 1
ATOM 1324 N N . PHE A 1 173 ? 2.005 -5.513 -7.506 1.00 94.81 173 PHE A N 1
ATOM 1325 C CA . PHE A 1 173 ? 1.236 -4.496 -6.794 1.00 94.81 173 PHE A CA 1
ATOM 1326 C C . PHE A 1 173 ? -0.097 -5.072 -6.330 1.00 94.81 173 PHE A C 1
ATOM 1328 O O . PHE A 1 173 ? -0.810 -5.694 -7.110 1.00 94.81 173 PHE A O 1
ATOM 1335 N N . THR A 1 174 ? -0.468 -4.799 -5.080 1.00 94.12 174 THR A N 1
ATOM 1336 C CA . THR A 1 174 ? -1.779 -5.160 -4.529 1.00 94.12 174 THR A CA 1
ATOM 1337 C C . THR A 1 174 ? -2.472 -3.912 -3.991 1.00 94.12 174 THR A C 1
ATOM 1339 O O . THR A 1 174 ? -2.008 -3.287 -3.036 1.00 94.12 174 THR A O 1
ATOM 1342 N N . SER A 1 175 ? -3.598 -3.545 -4.599 1.00 92.81 175 SER A N 1
ATOM 1343 C CA . SER A 1 175 ? -4.502 -2.519 -4.088 1.00 92.81 175 SER A CA 1
ATOM 1344 C C . SER A 1 175 ? -5.407 -3.124 -3.024 1.00 92.81 175 SER A C 1
ATOM 1346 O O . SER A 1 175 ? -6.139 -4.071 -3.291 1.00 92.81 175 SER A O 1
ATOM 1348 N N . LYS A 1 176 ? -5.399 -2.549 -1.819 1.00 90.31 176 LYS A N 1
ATOM 1349 C CA . LYS A 1 176 ? -6.299 -2.962 -0.730 1.00 90.31 176 LYS A CA 1
ATOM 1350 C C . LYS A 1 176 ? -7.752 -2.527 -0.952 1.00 90.31 176 LYS A C 1
ATOM 1352 O O . LYS A 1 176 ? -8.644 -3.075 -0.316 1.00 90.31 176 LYS A O 1
ATOM 1357 N N . LEU A 1 177 ? -7.965 -1.540 -1.823 1.00 87.88 177 LEU A N 1
ATOM 1358 C CA . LEU A 1 177 ? -9.277 -1.017 -2.188 1.00 87.88 177 LEU A CA 1
ATOM 1359 C C . LEU A 1 177 ? -9.745 -1.635 -3.506 1.00 87.88 177 LEU A C 1
ATOM 1361 O O . LEU A 1 177 ? -8.941 -1.794 -4.427 1.00 87.88 177 LEU A O 1
ATOM 1365 N N . ARG A 1 178 ? -11.060 -1.848 -3.632 1.00 84.06 178 ARG A N 1
ATOM 1366 C CA . ARG A 1 178 ? -11.695 -2.357 -4.865 1.00 84.06 178 ARG A CA 1
ATOM 1367 C C . ARG A 1 178 ? -11.636 -1.364 -6.039 1.00 84.06 178 ARG A C 1
ATOM 1369 O O . ARG A 1 178 ? -11.943 -1.712 -7.174 1.00 84.06 178 ARG A O 1
ATOM 1376 N N . ASN A 1 179 ? -11.272 -0.105 -5.794 1.00 87.19 179 ASN A N 1
ATOM 1377 C CA . ASN A 1 179 ? -11.251 0.914 -6.840 1.00 87.19 179 ASN A CA 1
ATOM 1378 C C . ASN A 1 179 ? -10.04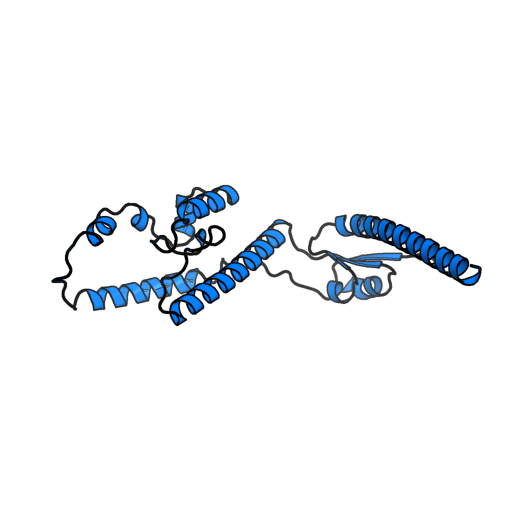9 0.764 -7.794 1.00 87.19 179 ASN A C 1
ATOM 1380 O O . ASN A 1 179 ? -8.958 0.338 -7.420 1.00 87.19 179 ASN A O 1
ATOM 1384 N N . VAL A 1 180 ? -10.241 1.191 -9.043 1.00 90.88 180 VAL A N 1
ATOM 1385 C CA . VAL A 1 180 ? -9.205 1.144 -10.093 1.00 90.88 180 VAL A CA 1
ATOM 1386 C C . VAL A 1 180 ? -8.249 2.342 -10.057 1.00 90.88 180 VAL A C 1
ATOM 1388 O O . VAL A 1 180 ? -7.358 2.448 -10.895 1.00 90.88 180 VAL A O 1
ATOM 1391 N N . ILE A 1 181 ? -8.392 3.242 -9.076 1.00 93.25 181 ILE A N 1
ATOM 1392 C CA . ILE A 1 181 ? -7.578 4.464 -8.931 1.00 93.25 181 ILE A CA 1
ATOM 1393 C C . ILE A 1 181 ? -6.103 4.127 -8.654 1.00 93.25 181 ILE A C 1
ATOM 1395 O O . ILE A 1 181 ? -5.207 4.912 -8.979 1.00 93.25 181 ILE A O 1
ATOM 1399 N N . ALA A 1 182 ? -5.826 2.933 -8.125 1.00 92.44 182 ALA A N 1
ATOM 1400 C CA . ALA A 1 182 ? -4.467 2.430 -7.968 1.00 92.44 182 ALA A CA 1
ATOM 1401 C C . ALA A 1 182 ? -3.677 2.452 -9.291 1.00 92.44 182 ALA A C 1
ATOM 1403 O O . ALA A 1 182 ? -2.512 2.841 -9.290 1.00 92.44 182 ALA A O 1
ATOM 1404 N N . VAL A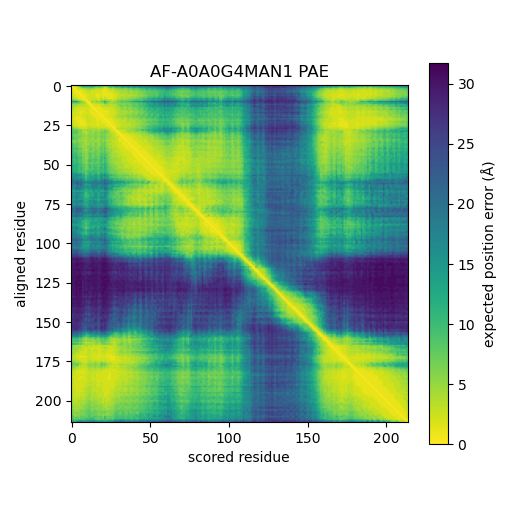 1 183 ? -4.309 2.134 -10.427 1.00 95.31 183 VAL A N 1
ATOM 1405 C CA . VAL A 1 183 ? -3.647 2.074 -11.741 1.00 95.31 183 VAL A CA 1
ATOM 1406 C C . VAL A 1 183 ? -3.082 3.436 -12.181 1.00 95.31 183 VAL A C 1
ATOM 1408 O O . VAL A 1 183 ? -1.865 3.535 -12.365 1.00 95.31 183 VAL A O 1
ATOM 1411 N N . PRO A 1 184 ? -3.877 4.522 -12.311 1.00 96.38 184 PRO A N 1
ATOM 1412 C CA . PRO A 1 184 ? -3.333 5.828 -12.679 1.00 96.38 184 PRO A CA 1
ATOM 1413 C C . PRO A 1 184 ? -2.352 6.380 -11.634 1.00 96.38 184 PRO A C 1
ATOM 1415 O O . PRO A 1 184 ? -1.429 7.108 -12.001 1.00 96.38 184 PRO A O 1
ATOM 1418 N N . ASN A 1 185 ? -2.496 6.027 -10.352 1.00 96.31 185 ASN A N 1
ATOM 1419 C CA . ASN A 1 185 ? -1.540 6.426 -9.317 1.00 96.31 185 ASN A CA 1
ATOM 1420 C C . ASN A 1 185 ? -0.179 5.738 -9.483 1.00 96.31 185 ASN A C 1
ATOM 1422 O O . ASN A 1 185 ? 0.844 6.420 -9.429 1.00 96.31 185 ASN A O 1
ATOM 1426 N N . ILE A 1 186 ? -0.164 4.431 -9.760 1.00 96.25 186 ILE A N 1
ATOM 1427 C CA . ILE A 1 186 ? 1.059 3.673 -10.056 1.00 96.25 186 ILE A CA 1
ATOM 1428 C C . ILE A 1 186 ? 1.740 4.236 -11.306 1.00 96.25 186 ILE A C 1
ATOM 1430 O O . ILE A 1 186 ? 2.941 4.486 -11.282 1.00 96.25 186 ILE A O 1
ATOM 1434 N N . ILE A 1 187 ? 0.986 4.520 -12.373 1.00 96.81 187 ILE A N 1
ATOM 1435 C CA . ILE A 1 187 ? 1.546 5.105 -13.603 1.00 96.81 187 ILE A CA 1
ATOM 1436 C C . ILE A 1 187 ? 2.153 6.486 -13.323 1.00 96.81 187 ILE A C 1
ATOM 1438 O O . ILE A 1 187 ? 3.266 6.776 -13.766 1.00 96.81 187 ILE A O 1
ATOM 1442 N N . ARG A 1 188 ? 1.455 7.346 -12.569 1.00 97.38 188 ARG A N 1
ATOM 1443 C CA . ARG A 1 188 ? 1.957 8.681 -12.212 1.00 97.38 188 ARG A CA 1
ATOM 1444 C C . ARG A 1 188 ? 3.250 8.593 -11.402 1.00 97.38 188 ARG A C 1
ATOM 1446 O O . ARG A 1 188 ? 4.212 9.288 -11.729 1.00 97.38 188 ARG A O 1
ATOM 1453 N N . GLN A 1 189 ? 3.288 7.720 -10.397 1.00 97.69 189 GLN A N 1
ATOM 1454 C CA . GLN A 1 189 ? 4.483 7.505 -9.587 1.00 97.69 189 GLN A CA 1
ATOM 1455 C C . GLN A 1 189 ? 5.627 6.923 -10.424 1.00 97.69 189 GLN A C 1
ATOM 1457 O O . GLN A 1 189 ? 6.745 7.422 -10.350 1.00 97.69 189 GLN A O 1
ATOM 1462 N N . GLY A 1 190 ? 5.341 5.947 -11.289 1.00 97.50 190 GLY A N 1
ATOM 1463 C CA . GLY A 1 190 ? 6.319 5.349 -12.195 1.00 97.50 190 GLY A CA 1
ATOM 1464 C C . GLY A 1 190 ? 6.955 6.372 -13.138 1.00 97.50 190 GLY A C 1
ATOM 1465 O O . GLY A 1 190 ? 8.170 6.363 -13.317 1.00 97.50 190 GLY A O 1
ATOM 1466 N N . ARG A 1 191 ? 6.173 7.318 -13.679 1.00 97.88 191 ARG A N 1
ATOM 1467 C CA . ARG A 1 191 ? 6.711 8.423 -14.494 1.00 97.88 191 ARG A CA 1
ATOM 1468 C C . ARG A 1 191 ? 7.643 9.331 -13.692 1.00 97.88 191 ARG A C 1
ATOM 1470 O O . ARG A 1 191 ? 8.705 9.684 -14.196 1.00 97.88 191 ARG A O 1
ATOM 1477 N N . CYS A 1 192 ? 7.264 9.689 -12.464 1.00 97.75 192 CYS A N 1
ATOM 1478 C CA . CYS A 1 192 ? 8.103 10.500 -11.579 1.00 97.75 192 CYS A CA 1
ATOM 1479 C C . CYS A 1 192 ? 9.431 9.790 -11.267 1.00 97.75 192 CYS A C 1
ATOM 1481 O O . CYS A 1 192 ? 10.505 10.359 -11.458 1.00 97.75 192 CYS A O 1
ATOM 1483 N N . THR A 1 193 ? 9.361 8.516 -10.878 1.00 97.88 193 THR A N 1
ATOM 1484 C CA . THR A 1 193 ? 10.539 7.696 -10.583 1.00 97.88 193 THR A CA 1
ATOM 1485 C C . THR A 1 193 ? 11.446 7.551 -11.801 1.00 97.88 193 THR A C 1
ATOM 1487 O O . THR A 1 193 ? 12.648 7.749 -11.674 1.00 97.88 193 THR A O 1
ATOM 1490 N N . LEU A 1 194 ? 10.895 7.288 -12.990 1.00 97.50 194 LEU A N 1
ATOM 1491 C CA . LEU A 1 194 ? 11.691 7.147 -14.211 1.00 97.50 194 LEU A CA 1
ATOM 1492 C C . LEU A 1 194 ? 12.477 8.425 -14.537 1.00 97.50 194 LEU A C 1
ATOM 1494 O O . LEU A 1 194 ? 13.665 8.356 -14.851 1.00 97.50 194 LEU A O 1
ATOM 1498 N N . VAL A 1 195 ? 11.835 9.592 -14.430 1.00 98.06 195 VAL A N 1
ATOM 1499 C CA . VAL A 1 195 ? 12.499 10.886 -14.649 1.00 98.06 195 VAL A CA 1
ATOM 1500 C C . VAL A 1 195 ? 13.630 11.087 -13.639 1.00 98.06 195 VAL A C 1
ATOM 1502 O O . VAL A 1 195 ? 14.745 11.425 -14.039 1.00 98.06 195 VAL A O 1
ATOM 1505 N N . ALA A 1 196 ? 13.374 10.817 -12.357 1.00 98.12 196 ALA A N 1
ATOM 1506 C CA . ALA A 1 196 ? 14.375 10.941 -11.303 1.00 98.12 196 ALA A CA 1
ATOM 1507 C C . ALA A 1 196 ? 15.572 9.999 -11.522 1.00 98.12 196 ALA A C 1
ATOM 1509 O O . ALA A 1 196 ? 16.720 10.428 -11.414 1.00 98.12 196 ALA A O 1
ATOM 1510 N N . THR A 1 197 ? 15.333 8.737 -11.893 1.00 98.19 197 THR A N 1
ATOM 1511 C CA . THR A 1 197 ? 16.400 7.761 -12.165 1.00 98.19 197 THR A CA 1
ATOM 1512 C C . THR A 1 197 ? 17.239 8.159 -13.378 1.00 98.19 197 THR A C 1
ATOM 1514 O O . THR A 1 197 ? 18.466 8.104 -13.314 1.00 98.19 197 THR A O 1
ATOM 1517 N N . ILE A 1 198 ? 16.612 8.621 -14.466 1.00 97.75 198 ILE A N 1
ATOM 1518 C CA . ILE A 1 198 ? 17.343 9.101 -15.649 1.00 97.75 198 ILE A CA 1
ATOM 1519 C C . ILE A 1 198 ? 18.195 10.322 -15.293 1.00 97.75 198 ILE A C 1
ATOM 1521 O O . ILE A 1 198 ? 19.353 10.406 -15.702 1.00 97.75 198 ILE A O 1
ATOM 1525 N N . GLN A 1 199 ? 17.643 11.270 -14.534 1.00 96.81 199 GLN A N 1
ATOM 1526 C CA . GLN A 1 199 ? 18.385 12.452 -14.106 1.00 96.81 199 GLN A CA 1
ATOM 1527 C C . GLN A 1 199 ? 19.568 12.073 -13.209 1.00 96.81 199 GLN A C 1
ATOM 1529 O O . GLN A 1 199 ? 20.674 12.562 -13.428 1.00 96.81 199 GLN A O 1
ATOM 1534 N N . MET A 1 200 ? 19.365 11.157 -12.262 1.00 98.00 200 MET A N 1
ATOM 1535 C CA . MET A 1 200 ? 20.427 10.626 -11.410 1.00 98.00 200 MET A CA 1
ATOM 1536 C C . MET A 1 200 ? 21.549 9.989 -12.239 1.00 98.00 200 MET A C 1
ATOM 1538 O O . MET A 1 200 ? 22.716 10.304 -12.024 1.00 98.00 200 MET A O 1
ATOM 1542 N N . TYR A 1 201 ? 21.218 9.148 -13.224 1.00 98.12 201 TYR A N 1
ATOM 1543 C CA . TYR A 1 201 ? 22.219 8.541 -14.107 1.00 98.12 201 TYR A CA 1
ATOM 1544 C C . TYR A 1 201 ? 22.975 9.571 -14.942 1.00 98.12 201 TYR A C 1
ATOM 1546 O O . TYR A 1 201 ? 24.188 9.449 -15.086 1.00 98.12 201 TYR A O 1
ATOM 1554 N N . LYS A 1 202 ? 22.302 10.616 -15.438 1.00 97.12 202 LYS A N 1
ATOM 1555 C CA . LYS A 1 202 ? 22.978 11.716 -16.141 1.00 97.12 202 LYS A CA 1
ATOM 1556 C C . LYS A 1 202 ? 23.969 12.445 -15.235 1.00 97.12 202 LYS A C 1
ATOM 1558 O O . LYS A 1 202 ? 25.083 12.712 -15.669 1.00 97.12 202 LYS A O 1
ATOM 1563 N N . ILE A 1 203 ? 23.588 12.734 -13.990 1.00 97.12 203 ILE A N 1
ATOM 1564 C CA . ILE A 1 203 ? 24.470 13.391 -13.014 1.00 97.12 203 ILE A CA 1
ATOM 1565 C C . ILE A 1 203 ? 25.678 12.503 -12.703 1.00 97.12 203 ILE A C 1
ATOM 1567 O O . ILE A 1 203 ? 26.809 12.976 -12.764 1.00 97.12 203 ILE A O 1
ATOM 1571 N N . LEU A 1 204 ? 25.458 11.217 -12.416 1.00 97.44 204 LEU A N 1
ATOM 1572 C CA . LEU A 1 204 ? 26.543 10.279 -12.124 1.00 97.44 204 LEU A CA 1
ATOM 1573 C C . LEU A 1 204 ? 27.503 10.134 -13.308 1.00 97.44 204 LEU A C 1
ATOM 1575 O O . LEU A 1 204 ? 28.709 10.225 -13.114 1.00 97.44 204 LEU A O 1
ATOM 1579 N N . ALA A 1 205 ? 26.984 9.978 -14.529 1.00 97.19 205 ALA A N 1
ATOM 1580 C CA . ALA A 1 205 ? 27.810 9.863 -15.728 1.00 97.19 205 ALA A CA 1
ATOM 1581 C C . ALA A 1 205 ? 28.656 11.122 -15.971 1.00 97.19 205 ALA A C 1
ATOM 1583 O O . ALA A 1 205 ? 29.848 11.010 -16.247 1.00 97.19 205 ALA A O 1
ATOM 1584 N N . LEU A 1 206 ? 28.061 12.313 -15.828 1.00 96.50 206 LEU A N 1
ATOM 1585 C CA . LEU A 1 206 ? 28.784 13.580 -15.958 1.00 96.50 206 LEU A CA 1
ATOM 1586 C C . LEU A 1 206 ? 29.861 13.728 -14.883 1.00 96.50 206 LEU A C 1
ATOM 1588 O O . LEU A 1 206 ? 30.988 14.083 -15.212 1.00 96.50 206 LEU A O 1
ATOM 1592 N N . ASN A 1 207 ? 29.548 13.401 -13.628 1.00 96.56 207 ASN A N 1
ATOM 1593 C CA . ASN A 1 207 ? 30.520 13.452 -12.540 1.00 96.56 207 ASN A CA 1
ATOM 1594 C C . ASN A 1 207 ? 31.683 12.484 -12.782 1.00 96.56 207 ASN A C 1
ATOM 1596 O O . ASN A 1 207 ? 32.833 12.884 -12.645 1.00 96.56 207 ASN A O 1
ATOM 1600 N N . CYS A 1 208 ? 31.409 11.246 -13.208 1.00 96.19 208 CYS A N 1
ATOM 1601 C CA . CYS A 1 208 ? 32.456 10.289 -13.563 1.00 96.19 208 CYS A CA 1
ATOM 1602 C C . CYS A 1 208 ? 33.360 10.818 -14.684 1.00 96.19 208 CYS A C 1
ATOM 1604 O O . CYS A 1 208 ? 34.573 10.648 -14.613 1.00 96.19 208 CYS A O 1
ATOM 1606 N N . LEU A 1 209 ? 32.788 11.474 -15.699 1.00 96.06 209 LEU A N 1
ATOM 1607 C CA . LEU A 1 209 ? 33.558 12.036 -16.805 1.00 96.06 209 LEU A CA 1
ATOM 1608 C C . LEU A 1 209 ? 34.407 13.232 -16.358 1.00 96.06 209 LEU A C 1
ATOM 1610 O O . LEU A 1 209 ? 35.578 13.301 -16.705 1.00 96.06 209 LEU A O 1
ATOM 1614 N N . ILE A 1 210 ? 33.854 14.137 -15.546 1.00 96.38 210 ILE A N 1
ATOM 1615 C CA . ILE A 1 210 ? 34.607 15.265 -14.980 1.00 96.38 210 ILE A CA 1
ATOM 1616 C C . ILE A 1 210 ? 35.785 14.748 -14.153 1.00 96.38 210 ILE A C 1
ATOM 1618 O O . ILE A 1 210 ? 36.906 15.195 -14.356 1.00 96.38 210 ILE A O 1
ATOM 1622 N N . THR A 1 211 ? 35.558 13.778 -13.264 1.00 95.19 211 THR A N 1
ATOM 1623 C CA . THR A 1 211 ? 36.624 13.199 -12.436 1.00 95.19 211 THR A CA 1
ATOM 1624 C C . THR A 1 211 ? 37.679 12.462 -13.260 1.00 95.19 211 THR A C 1
ATOM 1626 O O . THR A 1 211 ? 38.836 12.439 -12.865 1.00 95.19 211 THR A O 1
ATOM 1629 N N . ALA A 1 212 ? 37.315 11.861 -14.394 1.00 95.88 212 ALA A N 1
ATOM 1630 C CA . ALA A 1 212 ? 38.275 11.159 -15.243 1.00 95.88 212 ALA A CA 1
ATOM 1631 C C . ALA A 1 212 ? 39.209 12.096 -16.034 1.00 95.88 212 ALA A C 1
ATOM 1633 O O . ALA A 1 212 ? 40.285 11.660 -16.437 1.00 95.88 212 ALA A O 1
ATOM 1634 N N . TYR A 1 213 ? 38.800 13.346 -16.280 1.00 93.12 213 TYR A N 1
ATOM 1635 C CA . TYR A 1 213 ? 39.535 14.318 -17.105 1.00 93.12 213 TYR A CA 1
ATOM 1636 C C . TYR A 1 213 ? 39.963 15.591 -16.348 1.00 93.12 213 TYR A C 1
ATOM 1638 O O . TYR A 1 213 ? 40.458 16.528 -16.978 1.00 93.12 213 TYR A O 1
ATOM 1646 N N . SER A 1 214 ? 39.770 15.637 -15.026 1.00 78.12 214 SER A N 1
ATOM 1647 C CA . SER A 1 214 ? 40.264 16.689 -14.123 1.00 78.12 214 SER A CA 1
ATOM 1648 C C . SER A 1 214 ? 41.500 16.225 -13.371 1.00 78.12 214 SER A C 1
ATOM 1650 O O . SER A 1 214 ? 42.269 17.135 -12.992 1.00 78.12 214 SER A O 1
#

Sequence (214 aa):
MGYYTLMAGDGTNDVGALKQAHIGVALLNGTQEDLVRIAEHSRNTRMKDIYQKQVEMMKRFNQPAPPVPVLIAHMYPPGPSNPNFNKAVEREAQKKNVSPEEYVKAQGYDVETITSPAAQQLINSDPKNRNAQAQKKAANLADRMTTSLMENELDDNEPPTLKLGDASVAAPFTSKLRNVIAVPNIIRQGRCTLVATIQMYKILALNCLITAYS

Organism: Verticillium longisporum (NCBI:txid100787)

Mean predicted aligned error: 13.73 Å

Radius of gyration: 28.57 Å; Cα contacts (8 Å, |Δi|>4): 193; chains: 1; bounding box: 66×33×91 Å

Secondary structure (DSSP, 8-state):
-----EEEE-SGGGHHHHHHSSEEEEEEEE-HHHHHHHHHHHHHHHHHHHHHHHHHHHHHTTPPPPPPPTTTGGGS-SBTTBTTHHHHHHHHHHHHTS-HHHHHHHTT--GGGTT-HHHHHTTS--S----TTHHHHHHHHHHHHHHHHHHHSSSSSSPPP----HHHHH-SEEEEESSTTHHHHHHHHHHHHHHHHHHHHHHHHHHHHHHHH-

pLDDT: mean 78.27, std 18.14, range [40.62, 98.19]